Protein AF-A0AAU8HUU7-F1 (afdb_monomer_lite)

Radius of gyration: 19.66 Å; chains: 1; bounding box: 44×53×59 Å

Organism: NCBI:txid1826727

pLDDT: mean 78.9, std 14.47, range [27.27, 97.12]

Structure (mmCIF, N/CA/C/O backbone):
data_AF-A0AAU8HUU7-F1
#
_entry.id   AF-A0AAU8HUU7-F1
#
loop_
_atom_site.group_PDB
_atom_site.id
_atom_site.type_symbol
_atom_site.label_atom_id
_atom_site.label_alt_id
_atom_site.label_comp_id
_atom_site.label_asym_id
_atom_site.label_entity_id
_atom_site.label_seq_id
_atom_site.pdbx_PDB_ins_code
_atom_site.Cartn_x
_atom_site.Cartn_y
_atom_site.Cartn_z
_atom_site.occupancy
_atom_site.B_iso_or_equiv
_atom_site.auth_seq_id
_atom_site.auth_comp_id
_atom_site.auth_asym_id
_atom_site.auth_atom_id
_atom_site.pdbx_PDB_model_num
ATOM 1 N N . MET A 1 1 ? 16.979 4.242 10.531 1.00 45.81 1 MET A N 1
ATOM 2 C CA . MET A 1 1 ? 16.003 5.169 11.152 1.00 45.81 1 MET A CA 1
ATOM 3 C C . MET A 1 1 ? 14.599 4.671 10.854 1.00 45.81 1 MET A C 1
ATOM 5 O O . MET A 1 1 ? 14.380 4.162 9.765 1.00 45.81 1 MET A O 1
ATOM 9 N N . GLN A 1 2 ? 13.683 4.757 11.816 1.00 53.84 2 GLN A N 1
ATOM 10 C CA . GLN A 1 2 ? 12.305 4.291 11.673 1.00 53.84 2 GLN A CA 1
ATOM 11 C C . GLN A 1 2 ? 11.421 5.473 11.275 1.00 53.84 2 GLN A C 1
ATOM 13 O O . GLN A 1 2 ? 11.302 6.406 12.065 1.00 53.84 2 GLN A O 1
ATOM 18 N N . GLN A 1 3 ? 10.816 5.419 10.090 1.00 72.50 3 GLN A N 1
ATOM 19 C CA . GLN A 1 3 ? 9.829 6.402 9.646 1.00 72.50 3 GLN A CA 1
ATOM 20 C C . GLN A 1 3 ? 8.484 5.708 9.426 1.00 72.50 3 GLN A C 1
ATOM 22 O O . GLN A 1 3 ? 8.428 4.520 9.093 1.00 72.50 3 GLN A O 1
ATOM 27 N N . LYS A 1 4 ? 7.403 6.435 9.695 1.00 86.69 4 LYS A N 1
ATOM 28 C CA . LYS A 1 4 ? 6.029 5.971 9.500 1.00 86.69 4 LYS A CA 1
ATOM 29 C C . LYS A 1 4 ? 5.226 7.024 8.758 1.00 86.69 4 LYS A C 1
ATOM 31 O O . LYS A 1 4 ? 5.461 8.220 8.932 1.00 86.69 4 LYS A O 1
ATOM 36 N N . VAL A 1 5 ? 4.261 6.545 7.989 1.00 90.56 5 VAL A N 1
ATOM 37 C CA . VAL A 1 5 ? 3.239 7.360 7.342 1.00 90.56 5 VAL A CA 1
ATOM 38 C C . VAL A 1 5 ? 1.981 7.274 8.186 1.00 90.56 5 VAL A C 1
ATOM 40 O O . VAL A 1 5 ? 1.603 6.183 8.618 1.00 90.56 5 VAL A O 1
ATOM 43 N N . VAL A 1 6 ? 1.367 8.414 8.474 1.00 93.00 6 VAL A N 1
ATOM 44 C CA . VAL A 1 6 ? 0.211 8.524 9.363 1.00 93.00 6 VAL A CA 1
ATOM 45 C C . VAL A 1 6 ? -0.883 9.296 8.637 1.00 93.00 6 VAL A C 1
ATOM 47 O O . VAL A 1 6 ? -0.644 10.433 8.240 1.00 93.00 6 VAL A O 1
ATOM 50 N N . LEU A 1 7 ? -2.069 8.702 8.488 1.00 93.88 7 LEU A N 1
ATOM 51 C CA . LEU A 1 7 ? -3.246 9.428 8.002 1.00 93.88 7 LEU A CA 1
ATOM 52 C C . LEU A 1 7 ? -4.014 10.006 9.190 1.00 93.88 7 LEU A C 1
ATOM 54 O O . LEU A 1 7 ? -4.299 9.290 10.161 1.00 93.88 7 LEU A O 1
ATOM 58 N N . LEU A 1 8 ? -4.349 11.289 9.097 1.00 93.44 8 LEU A N 1
ATOM 59 C CA . LEU A 1 8 ? -5.101 12.030 10.101 1.00 93.44 8 LEU A CA 1
ATOM 60 C C . LEU A 1 8 ? -6.432 12.502 9.516 1.00 93.44 8 LEU A C 1
ATOM 62 O O . LEU A 1 8 ? -6.431 13.204 8.513 1.00 93.44 8 LEU A O 1
ATOM 66 N N . LYS A 1 9 ? -7.552 12.183 10.166 1.00 91.69 9 LYS A N 1
ATOM 67 C CA . LYS A 1 9 ? -8.844 12.845 9.927 1.00 91.69 9 LYS A CA 1
ATOM 68 C C . LYS A 1 9 ? -9.164 13.672 11.164 1.00 91.69 9 LYS A C 1
ATOM 70 O O . LYS A 1 9 ? -9.082 13.131 12.264 1.00 91.69 9 LYS A O 1
ATOM 75 N N . GLU A 1 10 ? -9.450 14.964 11.000 1.00 90.69 10 GLU A N 1
ATOM 76 C CA . GLU A 1 10 ? -9.724 15.882 12.124 1.00 90.69 10 GLU A CA 1
ATOM 77 C C . GLU A 1 10 ? -8.616 15.837 13.201 1.00 90.69 10 GLU A C 1
ATOM 79 O O . GLU A 1 10 ? -8.878 15.683 14.393 1.00 90.69 10 GLU A O 1
ATOM 84 N N . GLU A 1 11 ? -7.347 15.864 12.772 1.00 91.44 11 GLU A N 1
ATOM 85 C CA . GLU A 1 11 ? -6.152 15.738 13.632 1.00 91.44 11 GLU A CA 1
ATOM 86 C C . GLU A 1 11 ? -6.024 14.411 14.414 1.00 91.44 11 GLU A C 1
ATOM 88 O O . GLU A 1 11 ? -5.108 14.227 15.229 1.00 91.44 11 GLU A O 1
ATOM 93 N N . LYS A 1 12 ? -6.909 13.442 14.171 1.00 93.62 12 LYS A N 1
ATOM 94 C CA . LYS A 1 12 ? -6.920 12.136 14.831 1.00 93.62 12 LYS A CA 1
ATOM 95 C C . LYS A 1 12 ? -6.371 11.071 13.895 1.00 93.62 12 LYS A C 1
ATOM 97 O O . LYS A 1 12 ? -6.756 10.962 12.733 1.00 93.62 12 LYS A O 1
ATOM 102 N N . LYS A 1 13 ? -5.460 10.246 14.412 1.00 95.00 13 LYS A N 1
ATOM 103 C CA . LYS A 1 13 ? -4.865 9.142 13.662 1.00 95.00 13 LYS A CA 1
ATOM 104 C C . LYS A 1 13 ? -5.906 8.073 13.385 1.00 95.00 13 LYS A C 1
ATOM 106 O O . LYS A 1 13 ? -6.318 7.383 14.315 1.00 95.00 13 LYS A O 1
ATOM 111 N N . ILE A 1 14 ? -6.210 7.872 12.108 1.00 96.00 14 ILE A N 1
ATOM 112 C CA . ILE A 1 14 ? -7.072 6.780 11.647 1.00 96.00 14 ILE A CA 1
ATOM 113 C C . ILE A 1 14 ? -6.272 5.607 11.077 1.00 96.00 14 ILE A C 1
ATOM 115 O O . ILE A 1 14 ? -6.754 4.479 11.068 1.00 96.00 14 ILE A O 1
ATOM 119 N N . PHE A 1 15 ? -5.032 5.851 10.649 1.00 96.19 15 PHE A N 1
ATOM 120 C CA . PHE A 1 15 ? -4.164 4.837 10.062 1.00 96.19 15 PHE A CA 1
ATOM 121 C C . PHE A 1 15 ? -2.691 5.169 10.287 1.00 96.19 15 PHE A C 1
ATOM 123 O O . PHE A 1 15 ? -2.283 6.332 10.262 1.00 96.19 15 PHE A O 1
ATOM 130 N N . GLU A 1 16 ? -1.875 4.135 10.461 1.00 94.50 16 GLU A N 1
ATOM 131 C CA . GLU A 1 16 ? -0.428 4.232 10.334 1.00 94.50 16 GLU A CA 1
ATOM 132 C C . GLU A 1 16 ? 0.158 3.040 9.582 1.00 94.50 16 GLU A C 1
ATOM 134 O O . GLU A 1 16 ? -0.205 1.889 9.818 1.00 94.50 16 GLU A O 1
ATOM 139 N N . MET A 1 17 ? 1.148 3.331 8.741 1.00 93.62 17 MET A N 1
ATOM 140 C CA . MET A 1 17 ? 2.009 2.339 8.118 1.00 93.62 17 MET A CA 1
ATOM 141 C C . MET A 1 17 ? 3.458 2.606 8.505 1.00 93.62 17 MET A C 1
ATOM 143 O O . MET A 1 17 ? 3.964 3.725 8.406 1.00 93.62 17 MET A O 1
ATOM 147 N N . LYS A 1 18 ? 4.152 1.558 8.930 1.00 91.19 18 LYS A N 1
ATOM 148 C CA . LYS A 1 18 ? 5.570 1.581 9.270 1.00 91.19 18 LYS A CA 1
ATOM 149 C C . LYS A 1 18 ? 6.313 0.570 8.413 1.00 91.19 18 LYS A C 1
ATOM 151 O O . LYS A 1 18 ? 5.970 -0.608 8.421 1.00 91.19 18 LYS A O 1
ATOM 156 N N . VAL A 1 19 ? 7.390 1.028 7.784 1.00 87.88 19 VAL A N 1
ATOM 157 C CA . VAL A 1 19 ? 8.300 0.210 6.976 1.00 87.88 19 VAL A CA 1
ATOM 158 C C . VAL A 1 19 ? 9.642 0.118 7.694 1.00 87.88 19 VAL A C 1
ATOM 160 O O . VAL A 1 19 ? 10.143 1.108 8.238 1.00 87.88 19 VAL A O 1
ATOM 163 N N . LYS A 1 20 ? 10.220 -1.080 7.766 1.00 86.31 20 LYS A N 1
ATOM 164 C CA . LYS A 1 20 ? 11.547 -1.296 8.354 1.00 86.31 20 LYS A CA 1
ATOM 165 C C . LYS A 1 20 ? 12.267 -2.452 7.646 1.00 86.31 20 LYS A C 1
ATOM 167 O O . LYS A 1 20 ? 11.596 -3.342 7.130 1.00 86.31 20 LYS A O 1
ATOM 172 N N . PRO A 1 21 ? 13.606 -2.502 7.688 1.00 84.56 21 PRO A N 1
ATOM 173 C CA . PRO A 1 21 ? 14.345 -3.685 7.255 1.00 84.56 21 PRO A CA 1
ATOM 174 C C . PRO A 1 21 ? 13.930 -4.929 8.052 1.00 84.56 21 PRO A C 1
ATOM 176 O O . PRO A 1 21 ? 13.742 -4.849 9.275 1.00 84.56 21 PRO A O 1
ATOM 179 N N . ALA A 1 22 ? 13.806 -6.073 7.382 1.00 83.81 22 ALA A N 1
ATOM 180 C CA . ALA A 1 22 ? 13.583 -7.350 8.049 1.00 83.81 22 ALA A CA 1
ATOM 181 C C . ALA A 1 22 ? 14.869 -7.831 8.747 1.00 83.81 22 ALA A C 1
ATOM 183 O O . ALA A 1 22 ? 15.967 -7.744 8.202 1.00 83.81 22 ALA A O 1
ATOM 184 N N . LYS A 1 23 ? 14.744 -8.347 9.979 1.00 78.94 23 LYS A N 1
ATOM 185 C CA . LYS A 1 23 ? 15.901 -8.688 10.838 1.00 78.94 23 LYS A CA 1
ATOM 186 C C . LYS A 1 23 ? 16.840 -9.743 10.240 1.00 78.94 23 LYS A C 1
ATOM 188 O O . LYS A 1 23 ? 18.035 -9.689 10.503 1.00 78.94 23 LYS A O 1
ATOM 193 N N . HIS A 1 24 ? 16.302 -10.687 9.472 1.00 72.75 24 HIS A N 1
ATOM 194 C CA . HIS A 1 24 ? 17.048 -11.795 8.855 1.00 72.75 24 HIS A CA 1
ATOM 195 C C . HIS A 1 24 ? 17.091 -11.686 7.331 1.00 72.75 24 HIS A C 1
ATOM 197 O O . HIS A 1 24 ? 17.267 -12.675 6.625 1.00 72.75 24 HIS A O 1
ATOM 203 N N . SER A 1 25 ? 16.906 -10.467 6.836 1.00 73.44 25 SER A N 1
ATOM 204 C CA . SER A 1 25 ? 16.965 -10.165 5.422 1.00 73.44 25 SER A CA 1
ATOM 205 C C . SER A 1 25 ? 18.339 -10.498 4.829 1.00 73.44 25 SER A C 1
ATOM 207 O O . SER A 1 25 ? 19.369 -10.130 5.396 1.00 73.44 25 SER A O 1
ATOM 209 N N . LYS A 1 26 ? 18.342 -11.145 3.659 1.00 70.44 26 LYS A N 1
ATOM 210 C CA . LYS A 1 26 ? 19.549 -11.370 2.846 1.00 70.44 26 LYS A CA 1
ATOM 211 C C . LYS A 1 26 ? 19.597 -10.466 1.615 1.00 70.44 26 LYS A C 1
ATOM 213 O O . LYS A 1 26 ? 20.683 -10.111 1.170 1.00 70.44 26 LYS A O 1
ATOM 218 N N . LEU A 1 27 ? 18.436 -10.078 1.087 1.00 69.50 27 LEU A N 1
ATOM 219 C CA . LEU A 1 27 ? 18.272 -9.284 -0.137 1.00 69.50 27 LEU A CA 1
ATOM 220 C C . LEU A 1 27 ? 17.680 -7.891 0.141 1.00 69.50 27 LEU A C 1
ATOM 222 O O . LEU A 1 27 ? 17.176 -7.211 -0.754 1.00 69.50 27 LEU A O 1
ATOM 226 N N . GLY A 1 28 ? 17.750 -7.457 1.400 1.00 71.62 28 GLY A N 1
ATOM 227 C CA . GLY A 1 28 ? 17.174 -6.208 1.893 1.00 71.62 28 GLY A CA 1
ATOM 228 C C . GLY A 1 28 ? 15.653 -6.171 1.919 1.00 71.62 28 GLY A C 1
ATOM 229 O O . GLY A 1 28 ? 15.054 -5.113 1.745 1.00 71.62 28 GLY A O 1
ATOM 230 N N . GLU A 1 29 ? 15.044 -7.331 2.129 1.00 82.56 29 GLU A N 1
ATOM 231 C CA . GLU A 1 29 ? 13.628 -7.495 2.366 1.00 82.56 29 GLU A CA 1
ATOM 232 C C . GLU A 1 29 ? 13.074 -6.595 3.481 1.00 82.56 29 GLU A C 1
ATOM 234 O O . GLU A 1 29 ? 13.740 -6.305 4.486 1.00 82.56 29 GLU A O 1
ATOM 239 N N . LEU A 1 30 ? 11.816 -6.183 3.318 1.00 84.19 30 LEU A N 1
ATOM 240 C CA . LEU A 1 30 ? 11.133 -5.270 4.233 1.00 84.19 30 LEU A CA 1
ATOM 241 C C . LEU A 1 30 ? 10.073 -5.975 5.091 1.00 84.19 30 LEU A C 1
ATOM 243 O O . LEU A 1 30 ? 9.327 -6.841 4.640 1.00 84.19 30 LEU A O 1
ATOM 247 N N . ASP A 1 31 ? 9.984 -5.544 6.346 1.00 88.62 31 ASP A N 1
ATOM 248 C CA . ASP A 1 31 ? 8.844 -5.779 7.228 1.00 88.62 31 ASP A CA 1
ATOM 249 C C . ASP A 1 31 ? 7.930 -4.546 7.182 1.00 88.62 31 ASP A C 1
ATOM 251 O O . ASP A 1 31 ? 8.399 -3.405 7.306 1.00 88.62 31 ASP A O 1
ATOM 255 N N . ILE A 1 32 ? 6.619 -4.773 7.125 1.00 90.06 32 ILE A N 1
ATOM 256 C CA . ILE A 1 32 ? 5.618 -3.703 7.125 1.00 90.06 32 ILE A CA 1
ATOM 257 C C . ILE A 1 32 ? 4.624 -3.941 8.251 1.00 90.06 32 ILE A C 1
ATOM 259 O O . ILE A 1 32 ? 4.151 -5.053 8.472 1.00 90.06 32 ILE A O 1
ATOM 263 N N . ILE A 1 33 ? 4.326 -2.889 9.004 1.00 93.56 33 ILE A N 1
ATOM 264 C CA . ILE A 1 33 ? 3.323 -2.905 10.066 1.00 93.56 33 ILE A CA 1
ATOM 265 C C . ILE A 1 33 ? 2.264 -1.876 9.705 1.00 93.56 33 ILE A C 1
ATOM 267 O O . ILE A 1 33 ? 2.600 -0.716 9.474 1.00 93.56 33 ILE A O 1
ATOM 271 N N . ILE A 1 34 ? 1.010 -2.310 9.683 1.00 95.62 34 ILE A N 1
ATOM 272 C CA . ILE A 1 34 ? -0.153 -1.479 9.389 1.00 95.62 34 ILE A CA 1
ATOM 273 C C . ILE A 1 34 ? -1.069 -1.526 10.604 1.00 95.62 34 ILE A C 1
ATOM 275 O O . ILE A 1 34 ? -1.389 -2.612 11.081 1.00 95.62 34 ILE A O 1
ATOM 279 N N . ASN A 1 35 ? -1.492 -0.370 11.104 1.00 96.06 35 ASN A N 1
ATOM 280 C CA . ASN A 1 35 ? -2.452 -0.282 12.199 1.00 96.06 35 ASN A CA 1
ATOM 281 C C . ASN A 1 35 ? -3.544 0.732 11.861 1.00 96.06 35 ASN A C 1
ATOM 283 O O . ASN A 1 35 ? -3.266 1.778 11.271 1.00 96.06 35 ASN A O 1
ATOM 287 N N . SER A 1 36 ? -4.764 0.454 12.304 1.00 95.94 36 SER A N 1
ATOM 288 C CA . SER A 1 36 ? -5.812 1.461 12.407 1.00 95.94 36 SER A CA 1
ATOM 289 C C . SER A 1 36 ? -5.530 2.431 13.567 1.00 95.94 36 SER A C 1
ATOM 291 O O . SER A 1 36 ? -4.616 2.258 14.390 1.00 95.94 36 SER A O 1
ATOM 293 N N . GLY A 1 37 ? -6.326 3.495 13.631 1.00 92.06 37 GLY A N 1
ATOM 294 C CA . GLY A 1 37 ? -6.411 4.381 14.782 1.00 92.06 37 GLY A CA 1
ATOM 295 C C . GLY A 1 37 ? -6.784 3.632 16.059 1.00 92.06 37 GLY A C 1
ATOM 296 O O . GLY A 1 37 ? -7.400 2.568 16.035 1.00 92.06 37 GLY A O 1
ATOM 297 N N . LYS A 1 38 ? -6.414 4.188 17.217 1.00 89.75 38 LYS A N 1
ATOM 298 C CA . LYS A 1 38 ? -6.803 3.591 18.500 1.00 89.75 38 LYS A CA 1
ATOM 299 C C . LYS A 1 38 ? -8.332 3.597 18.602 1.00 89.75 38 LYS A C 1
ATOM 301 O O . LYS A 1 38 ? -8.921 4.665 18.512 1.00 89.75 38 LYS A O 1
ATOM 306 N N . GLY A 1 39 ? -8.929 2.431 18.843 1.00 87.44 39 GLY A N 1
ATOM 307 C CA . GLY A 1 39 ? -10.386 2.280 18.930 1.00 87.44 39 GLY A CA 1
ATOM 308 C C . GLY A 1 39 ? -11.088 2.118 17.579 1.00 87.44 39 GLY A C 1
ATOM 309 O O . GLY A 1 39 ? -12.307 2.031 17.565 1.00 87.44 39 GLY A O 1
ATOM 310 N N . LEU A 1 40 ? -10.344 2.049 16.468 1.00 94.06 40 LEU A N 1
ATOM 311 C CA . LEU A 1 40 ? -10.894 1.781 15.141 1.00 94.06 40 LEU A CA 1
ATOM 312 C C . LEU A 1 40 ? -10.603 0.352 14.686 1.00 94.06 40 LEU A C 1
ATOM 314 O O . LEU A 1 40 ? -9.515 -0.180 14.929 1.00 94.06 40 LEU A O 1
ATOM 318 N N . TYR A 1 41 ? -11.538 -0.207 13.929 1.00 95.38 41 TYR A N 1
ATOM 319 C CA . TYR A 1 41 ? -11.389 -1.450 13.177 1.00 95.38 41 TYR A CA 1
ATOM 320 C C . TYR A 1 41 ? -11.631 -1.161 11.711 1.00 95.38 41 TYR A C 1
ATOM 322 O O . TYR A 1 41 ? -12.386 -0.251 11.383 1.00 95.38 41 TYR A O 1
ATOM 330 N N . PHE A 1 42 ? -10.985 -1.927 10.842 1.00 96.88 42 PHE A N 1
ATOM 331 C CA . PHE A 1 42 ? -11.347 -1.918 9.435 1.00 96.88 42 PHE A CA 1
ATOM 332 C C . PHE A 1 42 ? -12.688 -2.638 9.270 1.00 96.88 42 PHE A C 1
ATOM 334 O O . PHE A 1 42 ? -12.860 -3.735 9.802 1.00 96.88 42 PHE A O 1
ATOM 341 N N . ASP A 1 43 ? -13.610 -2.042 8.517 1.00 96.19 43 ASP A N 1
ATOM 342 C CA . ASP A 1 43 ? -14.876 -2.682 8.150 1.00 96.19 43 ASP A CA 1
ATOM 343 C C . ASP A 1 43 ? -14.612 -3.922 7.290 1.00 96.19 43 ASP A C 1
ATOM 345 O O . ASP A 1 43 ? -15.257 -4.958 7.448 1.00 96.19 43 ASP A O 1
ATOM 349 N N . HIS A 1 44 ? -13.639 -3.801 6.380 1.00 95.19 44 HIS A N 1
ATOM 350 C CA . HIS A 1 44 ? -13.146 -4.878 5.533 1.00 95.19 44 HIS A CA 1
ATOM 351 C C . HIS A 1 44 ? -11.619 -4.884 5.514 1.00 95.19 44 HIS A C 1
ATOM 353 O O . HIS A 1 44 ? -10.977 -3.849 5.328 1.00 95.19 44 HIS A O 1
ATOM 359 N N . VAL A 1 45 ? -11.032 -6.072 5.623 1.00 94.94 45 VAL A N 1
ATOM 360 C CA . VAL A 1 45 ? -9.634 -6.318 5.263 1.00 94.94 45 VAL A CA 1
ATOM 361 C C . VAL A 1 45 ? -9.611 -7.356 4.161 1.00 94.94 45 VAL A C 1
ATOM 363 O O . VAL A 1 45 ? -10.019 -8.493 4.376 1.00 94.94 45 VAL A O 1
ATOM 366 N N . ILE A 1 46 ? -9.126 -6.966 2.989 1.00 91.44 46 ILE A N 1
ATOM 367 C CA . ILE A 1 46 ? -9.033 -7.828 1.814 1.00 91.44 46 ILE A CA 1
ATOM 368 C C . ILE A 1 46 ? -7.565 -8.032 1.481 1.00 91.44 46 ILE A C 1
ATOM 370 O O . ILE A 1 46 ? -6.768 -7.094 1.492 1.00 91.44 46 ILE A O 1
ATOM 374 N N . LEU A 1 47 ? -7.202 -9.271 1.182 1.00 87.56 47 LEU A N 1
ATOM 375 C CA . LEU A 1 47 ? -5.890 -9.610 0.660 1.00 87.56 47 LEU A CA 1
ATOM 376 C C . LEU A 1 47 ? -6.038 -9.979 -0.827 1.00 87.56 47 LEU A C 1
ATOM 378 O O . LEU A 1 47 ? -6.863 -10.829 -1.170 1.00 87.56 47 LEU A O 1
ATOM 382 N N . GLY A 1 48 ? -5.241 -9.345 -1.694 1.00 76.00 48 GLY A N 1
ATOM 383 C CA . GLY A 1 48 ? -5.210 -9.577 -3.144 1.00 76.00 48 GLY A CA 1
ATOM 384 C C . GLY A 1 48 ? -6.561 -9.378 -3.849 1.00 76.00 48 GLY A C 1
ATOM 385 O O . GLY A 1 48 ? -7.358 -8.524 -3.464 1.00 76.00 48 GLY A O 1
ATOM 386 N N . ASP A 1 49 ? -6.837 -10.193 -4.876 1.00 69.44 49 ASP A N 1
ATOM 387 C CA . ASP A 1 49 ? -8.141 -10.285 -5.568 1.00 69.44 49 ASP A CA 1
ATOM 388 C C . ASP A 1 49 ? -9.146 -11.128 -4.752 1.00 69.44 49 ASP A C 1
ATOM 390 O O . ASP A 1 49 ? -9.583 -12.191 -5.187 1.00 69.44 49 ASP A O 1
ATOM 394 N N . TYR A 1 50 ? -9.453 -10.702 -3.519 1.00 70.12 50 TYR A N 1
ATOM 395 C CA . TYR A 1 50 ? -10.396 -11.383 -2.611 1.00 70.12 50 TYR A CA 1
ATOM 396 C C . TYR A 1 50 ? -10.038 -12.835 -2.271 1.00 70.12 50 TYR A C 1
ATOM 398 O O . TYR A 1 50 ? -10.900 -13.621 -1.877 1.00 70.12 50 TYR A O 1
ATOM 406 N N . PHE A 1 51 ? -8.760 -13.211 -2.346 1.00 77.38 51 PHE A N 1
ATOM 407 C CA . PHE A 1 51 ? -8.369 -14.568 -1.958 1.00 77.38 51 PHE A CA 1
ATOM 408 C C . PHE A 1 51 ? -8.617 -14.811 -0.458 1.00 77.38 51 PHE A C 1
ATOM 410 O O . PHE A 1 51 ? -8.809 -15.950 -0.027 1.00 77.38 51 PHE A O 1
ATOM 417 N N . ARG A 1 52 ? -8.603 -13.738 0.347 1.00 87.75 52 ARG A N 1
ATOM 418 C CA . ARG A 1 52 ? -9.009 -13.762 1.751 1.00 87.75 52 ARG A CA 1
ATOM 419 C C . ARG A 1 52 ? -9.623 -12.439 2.166 1.00 87.75 52 ARG A C 1
ATOM 421 O O . ARG A 1 52 ? -9.110 -11.378 1.817 1.00 87.75 52 ARG A O 1
ATOM 428 N N . GLU A 1 53 ? -10.682 -12.524 2.956 1.00 92.06 53 GLU A N 1
ATOM 429 C CA . GLU A 1 53 ? -11.435 -11.368 3.420 1.00 92.06 53 GLU A CA 1
ATOM 430 C C . GLU A 1 53 ? -11.814 -11.528 4.895 1.00 92.06 53 GLU A C 1
ATOM 432 O O . GLU A 1 53 ? -12.171 -12.621 5.331 1.00 92.06 53 GLU A O 1
ATOM 437 N N . TYR A 1 54 ? -11.737 -10.426 5.640 1.00 94.06 54 TYR A N 1
ATOM 438 C CA . TYR A 1 54 ? -12.185 -10.307 7.026 1.00 94.06 54 TYR A CA 1
ATOM 439 C C . TYR A 1 54 ? -13.185 -9.155 7.089 1.00 94.06 54 TYR A C 1
ATOM 441 O O . TYR A 1 54 ? -12.872 -8.059 6.615 1.00 94.06 54 TYR A O 1
ATOM 449 N N . LYS A 1 55 ? -14.374 -9.402 7.647 1.00 94.38 55 LYS A N 1
ATOM 450 C CA . LYS A 1 55 ? -15.471 -8.426 7.721 1.00 94.38 55 LYS A CA 1
ATOM 451 C C . LYS A 1 55 ? -15.873 -8.170 9.161 1.00 94.38 55 LYS A C 1
ATOM 453 O O . LYS A 1 55 ? -16.054 -9.112 9.927 1.00 94.38 55 LYS A O 1
ATOM 458 N N . LEU A 1 56 ? -16.093 -6.908 9.499 1.00 91.62 56 LEU A N 1
ATOM 459 C CA . LEU A 1 56 ? -16.799 -6.521 10.716 1.00 91.62 56 LEU A CA 1
ATOM 460 C C . LEU A 1 56 ? -18.318 -6.754 10.519 1.00 91.62 56 LEU A C 1
ATOM 462 O O . LEU A 1 56 ? -18.820 -6.475 9.427 1.00 91.62 56 LEU A O 1
ATOM 466 N N . PRO A 1 57 ? -19.081 -7.241 11.521 1.00 91.31 57 PRO A N 1
ATOM 467 C CA . PRO A 1 57 ? -18.702 -7.504 12.915 1.00 91.31 57 PRO A CA 1
ATOM 468 C C . PRO A 1 57 ? -18.087 -8.885 13.177 1.00 91.31 57 PRO A C 1
ATOM 470 O O . PRO A 1 57 ? -17.610 -9.123 14.282 1.00 91.31 57 PRO A O 1
ATOM 473 N N . ASP A 1 58 ? -18.083 -9.783 12.193 1.00 92.94 58 ASP A N 1
ATOM 474 C CA . ASP A 1 58 ? -17.698 -11.186 12.393 1.00 92.94 58 ASP A CA 1
ATOM 475 C C . ASP A 1 58 ? -16.233 -11.340 12.825 1.00 92.94 58 ASP A C 1
ATOM 477 O O . ASP A 1 58 ? -15.882 -12.230 13.604 1.00 92.94 58 ASP A O 1
ATOM 481 N N . GLN A 1 59 ? -15.361 -10.472 12.310 1.00 92.94 59 GLN A N 1
ATOM 482 C CA . GLN A 1 59 ? -13.930 -10.479 12.572 1.00 92.94 59 GLN A CA 1
ATOM 483 C C . GLN A 1 59 ? -13.396 -9.059 12.733 1.00 92.94 59 GLN A C 1
ATOM 485 O O . GLN A 1 59 ? -13.198 -8.316 11.773 1.00 92.94 59 GLN A O 1
ATOM 490 N N . GLU A 1 60 ? -13.083 -8.703 13.972 1.00 95.44 60 GLU A N 1
ATOM 491 C CA . GLU A 1 60 ? -12.427 -7.441 14.290 1.00 95.44 60 GLU A CA 1
ATOM 492 C C . GLU A 1 60 ? -10.956 -7.472 13.864 1.00 95.44 60 GLU A C 1
ATOM 494 O O . GLU A 1 60 ? -10.152 -8.215 14.430 1.00 95.44 60 GLU A O 1
ATOM 499 N N . VAL A 1 61 ? -10.569 -6.625 12.910 1.00 97.12 61 VAL A N 1
ATOM 500 C CA . VAL A 1 61 ? -9.166 -6.450 12.513 1.00 97.12 61 VAL A CA 1
ATOM 501 C C . VAL A 1 61 ? -8.762 -4.994 12.679 1.00 97.12 61 VAL A C 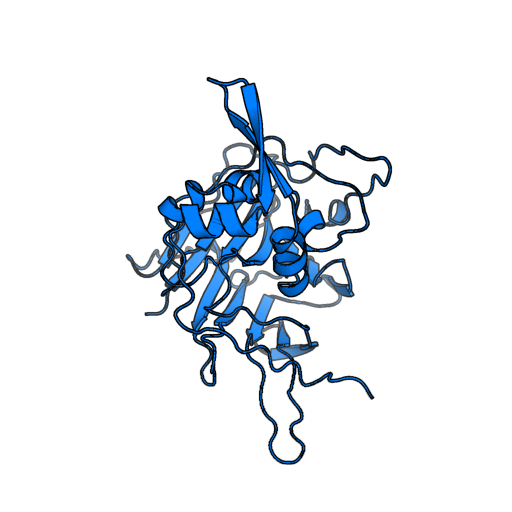1
ATOM 503 O O . VAL A 1 61 ? -9.375 -4.091 12.117 1.00 97.12 61 VAL A O 1
ATOM 506 N N . ASN A 1 62 ? -7.697 -4.762 13.444 1.00 96.19 62 ASN A N 1
ATOM 507 C CA . ASN A 1 62 ? -7.162 -3.420 13.692 1.00 96.19 62 ASN A CA 1
ATOM 508 C C . ASN A 1 62 ? -5.673 -3.295 13.346 1.00 96.19 62 ASN A C 1
ATOM 510 O O . ASN A 1 62 ? -5.108 -2.203 13.367 1.00 96.19 62 ASN A O 1
ATOM 514 N N . SER A 1 63 ? -4.996 -4.411 13.070 1.00 96.88 63 SER A N 1
ATOM 515 C CA . SER A 1 63 ? -3.580 -4.379 12.725 1.00 96.88 63 SER A CA 1
ATOM 516 C C . SER A 1 63 ? -3.148 -5.566 11.883 1.00 96.88 63 SER A C 1
ATOM 518 O O . SER A 1 63 ? -3.686 -6.669 11.974 1.00 96.88 63 SER A O 1
ATOM 520 N N . LEU A 1 64 ? -2.142 -5.326 11.052 1.00 95.75 64 LEU A N 1
ATOM 521 C CA . LEU A 1 64 ? -1.497 -6.324 10.223 1.00 95.75 64 LEU A CA 1
ATOM 522 C C . LEU A 1 64 ? 0.019 -6.187 10.353 1.00 95.75 64 LEU A C 1
ATOM 524 O O . LEU A 1 64 ? 0.563 -5.101 10.573 1.00 95.75 64 LEU A O 1
ATOM 528 N N . SER A 1 65 ? 0.729 -7.301 10.210 1.00 93.12 65 SER A N 1
ATOM 529 C CA . SER A 1 65 ? 2.170 -7.252 9.966 1.00 93.12 65 SER A CA 1
ATOM 530 C C . SER A 1 65 ? 2.563 -8.186 8.845 1.00 93.12 65 SER A C 1
ATOM 532 O O . SER A 1 65 ? 2.343 -9.390 8.941 1.00 93.12 65 SER A O 1
ATOM 534 N N . TRP A 1 66 ? 3.192 -7.614 7.836 1.00 90.12 66 TRP A N 1
ATOM 535 C CA . TRP A 1 66 ? 3.827 -8.305 6.736 1.00 90.12 66 TRP A CA 1
ATOM 536 C C . TRP A 1 66 ? 5.291 -8.565 7.095 1.00 90.12 66 TRP A C 1
ATOM 538 O O . TRP A 1 66 ? 6.028 -7.637 7.440 1.00 90.12 66 TRP A O 1
ATOM 548 N N . HIS A 1 67 ? 5.714 -9.819 6.964 1.00 88.38 67 HIS A N 1
ATOM 549 C CA . HIS A 1 67 ? 7.104 -10.252 7.069 1.00 88.38 67 HIS A CA 1
ATOM 550 C C . HIS A 1 67 ? 7.622 -10.681 5.700 1.00 88.38 67 HIS A C 1
ATOM 552 O O . HIS A 1 67 ? 7.329 -11.781 5.242 1.00 88.38 67 HIS A O 1
ATOM 558 N N . GLY A 1 68 ? 8.341 -9.778 5.031 1.00 77.25 68 GLY A N 1
ATOM 559 C CA . GLY A 1 68 ? 8.595 -9.849 3.593 1.00 77.25 68 GLY A CA 1
ATOM 560 C C . GLY A 1 68 ? 9.834 -10.629 3.192 1.00 77.25 68 GLY A C 1
ATOM 561 O O . GLY A 1 68 ? 10.319 -10.409 2.092 1.00 77.25 68 GLY A O 1
ATOM 562 N N . TYR A 1 69 ? 10.368 -11.483 4.065 1.00 76.50 69 TYR A N 1
ATOM 563 C CA . TYR A 1 69 ? 11.574 -12.270 3.814 1.00 76.50 69 TYR A CA 1
ATOM 564 C C . TYR A 1 69 ? 11.267 -13.763 3.845 1.00 76.50 69 TYR A C 1
ATOM 566 O O . TYR A 1 69 ? 10.357 -14.208 4.544 1.00 76.50 69 TYR A O 1
ATOM 574 N N . TYR A 1 70 ? 12.066 -14.532 3.111 1.00 76.12 70 TYR A N 1
ATOM 575 C CA . TYR A 1 70 ? 12.013 -15.986 3.160 1.00 76.12 70 TYR A CA 1
ATOM 576 C C . TYR A 1 70 ? 12.827 -16.504 4.348 1.00 76.12 70 TYR A C 1
ATOM 578 O O . TYR A 1 70 ? 14.006 -16.175 4.498 1.00 76.12 70 TYR A O 1
ATOM 586 N N . GLU A 1 71 ? 12.213 -17.330 5.192 1.00 72.94 71 GLU A N 1
ATOM 587 C CA . GLU A 1 71 ? 12.892 -17.966 6.326 1.00 72.94 71 GLU A CA 1
ATOM 588 C C . GLU A 1 71 ? 13.404 -19.354 5.912 1.00 72.94 71 GLU A C 1
ATOM 590 O O . GLU A 1 71 ? 12.625 -20.221 5.512 1.00 72.94 71 GLU A O 1
ATOM 595 N N . ASN A 1 72 ? 14.717 -19.585 6.021 1.00 71.31 72 ASN A N 1
ATOM 596 C CA . ASN A 1 72 ? 15.298 -20.917 5.846 1.00 71.31 72 ASN A CA 1
ATOM 597 C C . ASN A 1 72 ? 15.100 -21.724 7.137 1.00 71.31 72 ASN A C 1
ATOM 599 O O . ASN A 1 72 ? 15.558 -21.304 8.198 1.00 71.31 72 ASN A O 1
ATOM 603 N N . CYS A 1 73 ? 14.430 -22.874 7.038 1.00 68.31 73 CYS A N 1
ATOM 604 C CA . CYS A 1 73 ? 14.076 -23.696 8.197 1.00 68.31 73 CYS A CA 1
ATOM 605 C C . CYS A 1 73 ? 15.054 -24.837 8.513 1.00 68.31 73 CYS A C 1
ATOM 607 O O . CYS A 1 73 ? 14.730 -25.657 9.360 1.00 68.31 73 CYS A O 1
ATOM 609 N N . GLY A 1 74 ? 16.234 -24.872 7.883 1.00 61.81 74 GLY A N 1
ATOM 610 C CA . GLY A 1 74 ? 17.376 -25.684 8.313 1.00 61.81 74 GLY A CA 1
ATOM 611 C C . GLY A 1 74 ? 17.104 -27.185 8.465 1.00 61.81 74 GLY A C 1
ATOM 612 O O . GLY A 1 74 ? 16.817 -27.656 9.556 1.00 61.81 74 GLY A O 1
ATOM 613 N N . SER A 1 75 ? 17.232 -27.933 7.372 1.00 54.47 75 SER A N 1
ATOM 614 C CA . SER A 1 75 ? 17.690 -29.342 7.276 1.00 54.47 75 SER A CA 1
ATOM 615 C C . SER A 1 75 ? 17.495 -29.822 5.837 1.00 54.47 75 SER A C 1
ATOM 617 O O . SER A 1 75 ? 18.411 -30.395 5.264 1.00 54.47 75 SER A O 1
ATOM 619 N N . ASP A 1 76 ? 16.393 -29.407 5.203 1.00 57.62 76 ASP A N 1
ATOM 620 C CA . ASP A 1 76 ? 15.989 -29.889 3.871 1.00 57.62 76 ASP A CA 1
ATOM 621 C C . ASP A 1 76 ? 15.863 -28.776 2.811 1.00 57.62 76 ASP A C 1
ATOM 623 O O . ASP A 1 76 ? 15.134 -28.906 1.833 1.00 57.62 76 ASP A O 1
ATOM 627 N N . SER A 1 77 ? 16.531 -27.631 3.000 1.00 61.88 77 SER A N 1
ATOM 628 C CA . SER A 1 77 ? 16.428 -26.462 2.096 1.00 61.88 77 SER A CA 1
ATOM 629 C C . SER A 1 77 ? 15.001 -25.914 1.895 1.00 61.88 77 SER A C 1
ATOM 631 O O . SER A 1 77 ? 14.743 -25.183 0.942 1.00 61.88 77 SER A O 1
ATOM 633 N N . ILE A 1 78 ? 14.066 -26.219 2.802 1.00 68.25 78 ILE A N 1
ATOM 634 C CA . ILE A 1 78 ? 12.693 -25.708 2.741 1.00 68.25 78 ILE A CA 1
ATOM 635 C C . ILE A 1 78 ? 12.687 -24.220 3.112 1.00 68.25 78 ILE A C 1
ATOM 637 O O . ILE A 1 78 ? 13.025 -23.830 4.237 1.00 68.25 78 ILE A O 1
ATOM 641 N N . LEU A 1 79 ? 12.273 -23.388 2.156 1.00 70.31 79 LEU A N 1
ATOM 642 C CA . LEU A 1 79 ? 12.035 -21.961 2.343 1.00 70.31 79 LEU A CA 1
ATOM 643 C C . LEU A 1 79 ? 10.585 -21.735 2.776 1.00 70.31 79 LEU A C 1
ATOM 645 O O . LEU A 1 79 ? 9.652 -22.176 2.106 1.00 70.31 79 LEU A O 1
ATOM 649 N N . LYS A 1 80 ? 10.375 -21.009 3.877 1.00 74.69 80 LYS A N 1
ATOM 650 C CA . LYS A 1 80 ? 9.048 -20.486 4.212 1.00 74.69 80 LYS A CA 1
ATOM 651 C C . LYS A 1 80 ? 8.807 -19.190 3.463 1.00 74.69 80 LYS A C 1
ATOM 653 O O . LYS A 1 80 ? 9.621 -18.270 3.541 1.00 74.69 80 LYS A O 1
ATOM 658 N N . ALA A 1 81 ? 7.667 -19.138 2.785 1.00 80.50 81 ALA A N 1
ATOM 659 C CA . ALA A 1 81 ? 7.206 -17.945 2.104 1.00 80.50 81 ALA A CA 1
ATOM 660 C C . ALA A 1 81 ? 6.988 -16.781 3.092 1.00 80.50 81 ALA A C 1
ATOM 662 O O . ALA A 1 81 ? 6.640 -17.022 4.260 1.00 80.50 81 ALA A O 1
ATOM 663 N N . PRO A 1 82 ? 7.153 -15.535 2.621 1.00 82.56 82 PRO A N 1
ATOM 664 C CA . PRO A 1 82 ? 6.679 -14.345 3.300 1.00 82.56 82 PRO A CA 1
ATOM 665 C C . PRO A 1 82 ? 5.249 -14.491 3.832 1.00 82.56 82 PRO A C 1
ATOM 667 O O . PRO A 1 82 ? 4.428 -15.266 3.328 1.00 82.56 82 PRO A O 1
ATOM 670 N N . VAL A 1 83 ? 4.945 -13.756 4.901 1.00 88.00 83 VAL A N 1
ATOM 671 C CA . VAL A 1 83 ? 3.685 -13.923 5.629 1.00 88.00 83 VAL A CA 1
ATOM 672 C C . VAL A 1 83 ? 3.059 -12.605 6.056 1.00 88.00 83 VAL A C 1
ATOM 674 O O . VAL A 1 83 ? 3.713 -11.745 6.644 1.00 88.00 83 VAL A O 1
ATOM 677 N N . VAL A 1 84 ? 1.743 -12.508 5.883 1.00 90.81 84 VAL A N 1
ATOM 678 C CA . VAL A 1 84 ? 0.900 -11.481 6.491 1.00 90.81 84 VAL A CA 1
ATOM 679 C C . VAL A 1 84 ? 0.209 -12.066 7.723 1.00 90.81 84 VAL A C 1
ATOM 681 O O . VAL A 1 84 ? -0.551 -13.031 7.650 1.00 90.81 84 VAL A O 1
ATOM 684 N N . HIS A 1 85 ? 0.482 -11.492 8.890 1.00 94.19 85 HIS A N 1
ATOM 685 C CA . HIS A 1 85 ? -0.252 -11.781 10.118 1.00 94.19 85 HIS A CA 1
ATOM 686 C C . HIS A 1 85 ? -1.400 -10.802 10.290 1.00 94.19 85 HIS A C 1
ATOM 688 O O . HIS A 1 85 ? -1.166 -9.593 10.354 1.00 94.19 85 HIS A O 1
ATOM 694 N N . ILE A 1 86 ? -2.600 -11.342 10.464 1.00 95.88 86 ILE A N 1
ATOM 695 C CA . ILE A 1 86 ? -3.814 -10.580 10.752 1.00 95.88 86 ILE A CA 1
ATOM 696 C C . ILE A 1 86 ? -4.024 -10.560 12.257 1.00 95.88 86 ILE A C 1
ATOM 698 O O . ILE A 1 86 ? -3.817 -11.577 12.931 1.00 95.88 86 ILE A O 1
ATOM 702 N N . LYS A 1 87 ? -4.364 -9.393 12.806 1.00 96.88 87 LYS A N 1
ATOM 703 C CA . LYS A 1 87 ? -4.435 -9.195 14.250 1.00 96.88 87 LYS A CA 1
ATOM 704 C C . LYS A 1 87 ? -5.671 -8.416 14.676 1.00 96.88 87 LYS A C 1
ATOM 706 O O . LYS A 1 87 ? -6.036 -7.409 14.069 1.00 96.88 87 LYS A O 1
ATOM 711 N N . SER A 1 88 ? -6.207 -8.851 15.810 1.00 95.31 88 SER A N 1
ATOM 712 C CA . SER A 1 88 ? -7.202 -8.141 16.607 1.00 95.31 88 SER A CA 1
ATOM 713 C C . SER A 1 88 ? -6.596 -7.836 17.967 1.00 95.31 88 SER A C 1
ATOM 715 O O . SER A 1 88 ? -6.028 -8.729 18.599 1.00 95.31 88 SER A O 1
ATOM 717 N N . HIS A 1 89 ? -6.661 -6.587 18.425 1.00 88.19 89 HIS A N 1
ATOM 718 C CA . HIS A 1 89 ? -6.171 -6.192 19.751 1.00 88.19 89 HIS A CA 1
ATOM 719 C C . HIS A 1 89 ? -4.716 -6.628 20.037 1.00 88.19 89 HIS A C 1
ATOM 721 O O . HIS A 1 89 ? -4.355 -7.009 21.150 1.00 88.19 89 HIS A O 1
ATOM 727 N N . GLY A 1 90 ? -3.865 -6.628 19.006 1.00 83.00 90 GLY A N 1
ATOM 728 C CA . GLY A 1 90 ? -2.470 -7.074 19.099 1.00 83.00 90 GLY A CA 1
ATOM 729 C C . GLY A 1 90 ? -2.266 -8.596 19.153 1.00 83.00 90 GLY A C 1
ATOM 730 O O . GLY A 1 90 ? -1.123 -9.050 19.076 1.00 83.00 90 GLY A O 1
ATOM 731 N N . ARG A 1 91 ? -3.337 -9.396 19.219 1.00 91.81 91 ARG A N 1
ATOM 732 C CA . ARG A 1 91 ? -3.290 -10.861 19.124 1.00 91.81 91 ARG A CA 1
ATOM 733 C C . ARG A 1 91 ? -3.365 -11.290 17.664 1.00 91.81 91 ARG A C 1
ATOM 735 O O . ARG A 1 91 ? -4.175 -10.765 16.909 1.00 91.81 91 ARG A O 1
ATOM 742 N N . LYS A 1 92 ? -2.522 -12.246 17.263 1.00 95.38 92 LYS A N 1
ATOM 743 C CA . LYS A 1 92 ? -2.584 -12.853 15.925 1.00 95.38 92 LYS A CA 1
ATOM 744 C C . LYS A 1 92 ? -3.823 -13.743 15.850 1.00 95.38 92 LYS A C 1
ATOM 746 O O . LYS A 1 92 ? -3.933 -14.663 16.654 1.00 95.38 92 LYS A O 1
ATOM 751 N N . ILE A 1 93 ? -4.712 -13.458 14.905 1.00 95.25 93 ILE A N 1
ATOM 752 C CA . ILE A 1 93 ? -5.933 -14.240 14.663 1.00 95.25 93 ILE A CA 1
ATOM 753 C C . ILE A 1 93 ? -5.832 -15.077 13.388 1.00 95.25 93 ILE A C 1
ATOM 755 O O . ILE A 1 93 ? -6.499 -16.096 13.279 1.00 95.25 93 ILE A O 1
ATOM 759 N N . ASP A 1 94 ? -4.960 -14.686 12.454 1.00 93.75 94 ASP A N 1
ATOM 760 C CA . ASP A 1 94 ? -4.696 -15.461 11.245 1.00 93.75 94 ASP A CA 1
ATOM 761 C C . ASP A 1 94 ? -3.258 -15.252 10.741 1.00 93.75 94 ASP A C 1
ATOM 763 O O . ASP A 1 94 ? -2.563 -14.279 11.077 1.00 93.75 94 ASP A O 1
ATOM 767 N N . LYS A 1 95 ? -2.802 -16.201 9.927 1.00 92.00 95 LYS A N 1
ATOM 768 C CA . LYS A 1 95 ? -1.517 -16.225 9.246 1.00 92.00 95 LYS A CA 1
ATOM 769 C C . LYS A 1 95 ? -1.749 -16.575 7.779 1.00 92.00 95 LYS A C 1
ATOM 771 O O . LYS A 1 95 ? -2.176 -17.678 7.461 1.00 92.00 95 LYS A O 1
ATOM 776 N N . VAL A 1 96 ? -1.378 -15.662 6.893 1.00 88.38 96 VAL A N 1
ATOM 777 C CA . VAL A 1 96 ? -1.535 -15.831 5.451 1.00 88.38 96 VAL A CA 1
ATOM 778 C C . VAL A 1 96 ? -0.167 -15.849 4.795 1.00 88.38 96 VAL A C 1
ATOM 780 O O . VAL A 1 96 ? 0.560 -14.860 4.864 1.00 88.38 96 VAL A O 1
ATOM 783 N N . ASN A 1 97 ? 0.201 -16.972 4.184 1.00 82.88 97 ASN A N 1
ATOM 784 C CA . ASN A 1 97 ? 1.408 -17.025 3.363 1.00 82.88 97 ASN A CA 1
ATOM 785 C C . ASN A 1 97 ? 1.135 -16.281 2.052 1.00 82.88 97 ASN A C 1
ATOM 787 O O . ASN A 1 97 ? 0.052 -16.420 1.487 1.00 82.88 97 ASN A O 1
ATOM 791 N N . HIS A 1 98 ? 2.109 -15.525 1.565 1.00 74.44 98 HIS A N 1
ATOM 792 C CA . HIS A 1 98 ? 2.049 -14.899 0.250 1.00 74.44 98 HIS A CA 1
ATOM 793 C C . HIS A 1 98 ? 3.354 -15.158 -0.491 1.00 74.44 98 HIS A C 1
ATOM 795 O O . HIS A 1 98 ? 4.402 -15.374 0.118 1.00 74.44 98 HIS A O 1
ATOM 801 N N . LEU A 1 99 ? 3.283 -15.189 -1.817 1.00 66.25 99 LEU A N 1
ATOM 802 C CA . LEU A 1 99 ? 4.374 -15.713 -2.633 1.00 66.25 99 LEU A CA 1
ATOM 803 C C . LEU A 1 99 ? 5.493 -14.700 -2.876 1.00 66.25 99 LEU A C 1
ATOM 805 O O . LEU A 1 99 ? 6.499 -15.066 -3.473 1.00 66.25 99 LEU A O 1
ATOM 809 N N . GLY A 1 100 ? 5.340 -13.441 -2.462 1.00 66.69 100 GLY A N 1
ATOM 810 C CA . GLY A 1 100 ? 6.264 -12.378 -2.851 1.00 66.69 100 GLY A CA 1
ATOM 811 C C . GLY A 1 100 ? 6.999 -11.699 -1.717 1.00 66.69 100 GLY A C 1
ATOM 812 O O . GLY A 1 100 ? 6.451 -11.477 -0.645 1.00 66.69 100 GLY A O 1
ATOM 813 N N . SER A 1 101 ? 8.254 -11.340 -1.960 1.00 69.06 101 SER A N 1
ATOM 814 C CA . SER A 1 101 ? 9.054 -10.504 -1.067 1.00 69.06 101 SER A CA 1
ATOM 815 C C . SER A 1 101 ? 9.218 -9.113 -1.666 1.00 69.06 101 SER A C 1
ATOM 817 O O . SER A 1 101 ? 9.281 -8.945 -2.876 1.00 69.06 101 SER A O 1
ATOM 819 N N . ILE A 1 102 ? 9.312 -8.099 -0.809 1.00 71.75 102 ILE A N 1
ATOM 820 C CA . ILE A 1 102 ? 9.676 -6.743 -1.229 1.00 71.75 102 ILE A CA 1
ATOM 821 C C . ILE A 1 102 ? 11.182 -6.632 -1.058 1.00 71.75 102 ILE A C 1
ATOM 823 O O . ILE A 1 102 ? 11.618 -6.495 0.082 1.00 71.75 102 ILE A O 1
ATOM 827 N N . ASN A 1 103 ? 11.969 -6.740 -2.130 1.00 69.56 103 ASN A N 1
ATOM 828 C CA . ASN A 1 103 ? 13.436 -6.758 -2.058 1.00 69.56 103 ASN A CA 1
ATOM 829 C C . ASN A 1 103 ? 14.084 -5.458 -2.585 1.00 69.56 103 ASN A C 1
ATOM 831 O O . ASN A 1 103 ? 13.435 -4.623 -3.208 1.00 69.56 103 ASN A O 1
ATOM 835 N N . MET A 1 104 ? 15.380 -5.260 -2.304 1.00 64.62 104 MET A N 1
ATOM 836 C CA . MET A 1 104 ? 16.117 -4.052 -2.724 1.00 64.62 104 MET A CA 1
ATOM 837 C C . MET A 1 104 ? 16.529 -4.041 -4.203 1.00 64.62 104 MET A C 1
ATOM 839 O O . MET A 1 104 ? 17.036 -3.018 -4.661 1.00 64.62 104 MET A O 1
ATOM 843 N N . ALA A 1 105 ? 16.421 -5.168 -4.911 1.00 66.19 105 ALA A N 1
ATOM 844 C CA . ALA A 1 105 ? 16.995 -5.354 -6.244 1.00 66.19 105 ALA A CA 1
ATOM 845 C C . ALA A 1 105 ? 16.009 -5.057 -7.382 1.00 66.19 105 ALA A C 1
ATOM 847 O O . ALA A 1 105 ? 16.421 -5.006 -8.539 1.00 66.19 105 ALA A O 1
ATOM 848 N N . GLU A 1 106 ? 14.734 -4.840 -7.070 1.00 73.31 106 GLU A N 1
ATOM 849 C CA . GLU A 1 106 ? 13.719 -4.522 -8.067 1.00 73.31 106 GLU A CA 1
ATOM 850 C C . GLU A 1 106 ? 13.663 -3.012 -8.333 1.00 73.31 106 GLU A C 1
ATOM 852 O O . GLU A 1 106 ? 13.583 -2.228 -7.386 1.00 73.31 106 GLU A O 1
ATOM 857 N N . PRO A 1 107 ? 13.664 -2.577 -9.607 1.00 73.00 107 PRO A N 1
ATOM 858 C CA . PRO A 1 107 ? 13.574 -1.165 -9.971 1.00 73.00 107 PRO A CA 1
ATOM 859 C C . PRO A 1 107 ? 12.138 -0.635 -9.873 1.00 73.00 107 PRO A C 1
ATOM 861 O O . PRO A 1 107 ? 11.893 0.531 -10.138 1.00 73.00 107 PRO A O 1
ATOM 864 N N . ILE A 1 108 ? 11.169 -1.474 -9.510 1.00 80.19 108 ILE A N 1
ATOM 865 C CA . ILE A 1 108 ? 9.745 -1.173 -9.590 1.00 80.19 108 ILE A CA 1
ATOM 866 C C . ILE A 1 108 ? 9.190 -0.826 -8.205 1.00 80.19 108 ILE A C 1
ATOM 868 O O . ILE A 1 108 ? 9.552 -1.442 -7.206 1.00 80.19 108 ILE A O 1
ATOM 872 N N . ALA A 1 109 ? 8.285 0.155 -8.131 1.00 83.25 109 ALA A N 1
ATOM 873 C CA . ALA A 1 109 ? 7.597 0.466 -6.883 1.00 83.25 109 ALA A CA 1
ATOM 874 C C . ALA A 1 109 ? 6.532 -0.589 -6.552 1.00 83.25 109 ALA A C 1
ATOM 876 O O . ALA A 1 109 ? 5.710 -0.967 -7.385 1.00 83.25 109 ALA A O 1
ATOM 877 N N . ILE A 1 110 ? 6.479 -1.033 -5.309 1.00 78.19 110 ILE A N 1
ATOM 878 C CA . ILE A 1 110 ? 5.573 -2.110 -4.924 1.00 78.19 110 ILE A CA 1
ATOM 879 C C . ILE A 1 110 ? 4.372 -1.505 -4.200 1.00 78.19 110 ILE A C 1
ATOM 881 O O . ILE A 1 110 ? 4.571 -0.884 -3.151 1.00 78.19 110 ILE A O 1
ATOM 885 N N . PRO A 1 111 ? 3.130 -1.639 -4.706 1.00 81.69 111 PRO A N 1
ATOM 886 C CA . PRO A 1 111 ? 1.963 -1.301 -3.913 1.00 81.69 111 PRO A CA 1
ATOM 887 C C . PRO A 1 111 ? 1.871 -2.286 -2.766 1.00 81.69 111 PRO A C 1
ATOM 889 O O . PRO A 1 111 ? 1.815 -3.497 -2.947 1.00 81.69 111 PRO A O 1
ATOM 892 N N . VAL A 1 112 ? 1.843 -1.744 -1.565 1.00 87.50 112 VAL A N 1
ATOM 893 C CA . VAL A 1 112 ? 1.736 -2.536 -0.346 1.00 87.50 112 VAL A CA 1
ATOM 894 C C . VAL A 1 112 ? 0.279 -2.694 0.016 1.00 87.50 112 VAL A C 1
ATOM 896 O O . VAL A 1 112 ? -0.214 -3.791 0.261 1.00 87.50 112 VAL A O 1
ATOM 899 N N . CYS A 1 113 ? -0.410 -1.562 0.080 1.00 92.19 113 CYS A N 1
ATOM 900 C CA . CYS A 1 113 ? -1.780 -1.519 0.524 1.00 92.19 113 CYS A CA 1
ATOM 901 C C . CYS A 1 113 ? -2.493 -0.284 -0.002 1.00 92.19 113 CYS A C 1
ATOM 903 O O . CYS A 1 113 ? -1.862 0.707 -0.382 1.00 92.19 113 CYS A O 1
ATOM 905 N N . SER A 1 114 ? -3.811 -0.369 0.034 1.00 93.31 114 SER A N 1
ATOM 906 C CA . SER A 1 114 ? -4.724 0.723 -0.246 1.00 93.31 114 SER A CA 1
ATOM 907 C C . SER A 1 114 ? -5.722 0.820 0.887 1.00 93.31 114 SER A C 1
ATOM 909 O O . SER A 1 114 ? -6.269 -0.195 1.311 1.00 93.31 114 SER A O 1
ATOM 911 N N . ILE A 1 115 ? -5.966 2.028 1.379 1.00 95.06 115 ILE A N 1
ATOM 912 C CA . ILE A 1 115 ? -6.980 2.272 2.401 1.00 95.06 115 ILE A CA 1
ATOM 913 C C . ILE A 1 115 ? -8.085 3.148 1.843 1.00 95.06 115 ILE A C 1
ATOM 915 O O . ILE A 1 115 ? -7.834 4.251 1.362 1.00 95.06 115 ILE A O 1
ATOM 919 N N . TYR A 1 116 ? -9.303 2.634 1.913 1.00 94.50 116 TYR A N 1
ATOM 920 C CA . TYR A 1 116 ? -10.520 3.374 1.646 1.00 94.50 116 TYR A CA 1
ATOM 921 C C . TYR A 1 116 ? -10.954 4.062 2.934 1.00 94.50 116 TYR A C 1
ATOM 923 O O . TYR A 1 116 ? -11.042 3.437 3.989 1.00 94.50 116 TYR A O 1
ATOM 931 N N . VAL A 1 117 ? -11.188 5.364 2.848 1.00 94.19 117 VAL A N 1
ATOM 932 C CA . VAL A 1 117 ? -11.633 6.206 3.951 1.00 94.19 117 VAL A CA 1
ATOM 933 C C . VAL A 1 117 ? -12.962 6.830 3.538 1.00 94.19 117 VAL A C 1
ATOM 935 O O . VAL A 1 117 ? -12.984 7.697 2.654 1.00 94.19 117 VAL A O 1
ATOM 938 N N . PRO A 1 118 ? -14.079 6.390 4.136 1.00 92.00 118 PRO A N 1
ATOM 939 C CA . PRO A 1 118 ? -15.368 6.978 3.842 1.00 92.00 118 PRO A CA 1
ATOM 940 C C . PRO A 1 118 ? -15.472 8.354 4.505 1.00 92.00 118 PRO A C 1
ATOM 942 O O . PRO A 1 118 ? -14.858 8.607 5.546 1.00 92.00 118 PRO A O 1
ATOM 945 N N . ASN A 1 119 ? -16.249 9.258 3.903 1.00 87.44 119 ASN A N 1
ATOM 946 C CA . ASN A 1 119 ? -16.398 10.629 4.412 1.00 87.44 119 ASN A CA 1
ATOM 947 C C . ASN A 1 119 ? -16.933 10.662 5.859 1.00 87.44 119 ASN A C 1
ATOM 949 O O . ASN A 1 119 ? -16.510 11.491 6.663 1.00 87.44 119 ASN A O 1
ATOM 953 N N . ASN A 1 120 ? -17.800 9.705 6.195 1.00 88.62 120 ASN A N 1
ATOM 954 C CA . ASN A 1 120 ? -18.541 9.597 7.444 1.00 88.62 120 ASN A CA 1
ATOM 955 C C . ASN A 1 120 ? -17.828 8.708 8.468 1.00 88.62 120 ASN A C 1
ATOM 957 O O . ASN A 1 120 ? -18.455 8.272 9.433 1.00 88.62 120 ASN A O 1
ATOM 961 N N . LEU A 1 121 ? -16.537 8.412 8.265 1.00 91.94 121 LEU A N 1
ATOM 962 C CA . LEU A 1 121 ? -15.740 7.691 9.249 1.00 91.94 121 LEU A CA 1
ATOM 963 C C . LEU A 1 121 ? -15.746 8.461 10.574 1.00 91.94 121 LEU A C 1
ATOM 965 O O . LEU A 1 121 ? -15.121 9.518 10.684 1.00 91.94 121 LEU A O 1
ATOM 969 N N . SER A 1 122 ? -16.429 7.910 11.579 1.00 90.06 122 SER A N 1
ATOM 970 C CA . SER A 1 122 ? -16.464 8.509 12.910 1.00 90.06 122 SER A CA 1
ATOM 971 C C . SER A 1 122 ? -15.082 8.455 13.551 1.00 90.06 122 SER A C 1
ATOM 973 O O . SER A 1 122 ? -14.432 7.410 13.607 1.00 90.06 122 SER A O 1
ATOM 975 N N . THR A 1 123 ? -14.647 9.599 14.069 1.00 90.50 123 THR A N 1
ATOM 976 C CA . THR A 1 123 ? -13.425 9.728 14.865 1.00 90.50 123 THR A CA 1
ATOM 977 C C . THR A 1 123 ? -13.740 9.937 16.354 1.00 90.50 123 THR A C 1
ATOM 979 O O . THR A 1 123 ? -12.885 10.373 17.137 1.00 90.50 123 THR A O 1
ATOM 982 N N . GLU A 1 124 ? -14.983 9.681 16.768 1.00 89.06 124 GLU A N 1
ATOM 983 C CA . GLU A 1 124 ? -15.430 9.826 18.152 1.00 89.06 124 GLU A CA 1
ATOM 984 C C . GLU A 1 124 ? -14.628 8.908 19.091 1.00 89.06 124 GLU A C 1
ATOM 986 O O . GLU A 1 124 ? -14.251 7.793 18.741 1.00 89.06 124 GLU A O 1
ATOM 991 N N . GLY A 1 125 ? -14.281 9.404 20.281 1.00 86.56 125 GLY A N 1
ATOM 992 C CA . GLY A 1 125 ? -13.468 8.659 21.252 1.00 86.56 125 GLY A CA 1
ATOM 993 C C . GLY A 1 125 ? -11.977 8.516 20.898 1.00 86.56 125 GLY A C 1
ATOM 994 O O . GLY A 1 125 ? -11.190 8.088 21.747 1.00 86.56 125 GLY A O 1
ATOM 995 N N . ILE A 1 126 ? -11.545 8.920 19.697 1.00 90.94 126 ILE A N 1
ATOM 996 C CA . ILE A 1 126 ? -10.129 8.930 19.309 1.00 90.94 126 ILE A CA 1
ATOM 997 C C . ILE A 1 126 ? -9.478 10.234 19.781 1.00 90.94 126 ILE A C 1
ATOM 999 O O . ILE A 1 126 ? -9.916 11.332 19.440 1.00 90.94 126 ILE A O 1
ATOM 1003 N N . GLY A 1 127 ? -8.398 10.121 20.557 1.00 88.69 127 GLY A N 1
ATOM 1004 C CA . GLY A 1 127 ? -7.624 11.280 21.006 1.00 88.69 127 GLY A CA 1
ATOM 1005 C C . GLY A 1 127 ? -6.824 11.939 19.876 1.00 88.69 127 GLY A C 1
ATOM 1006 O O . GLY A 1 127 ? -6.305 11.253 18.989 1.00 88.69 127 GLY A O 1
ATOM 1007 N N . SER A 1 128 ? -6.671 13.264 19.942 1.00 91.00 128 SER A N 1
ATOM 1008 C CA . SER A 1 128 ? -5.875 14.035 18.980 1.00 91.00 128 SER A CA 1
ATOM 1009 C C . SER A 1 128 ? -4.427 13.553 18.922 1.00 91.00 128 SER A C 1
ATOM 1011 O O . SER A 1 128 ? -3.807 13.195 19.931 1.00 91.00 128 SER A O 1
ATOM 1013 N N . THR A 1 129 ? -3.861 13.551 17.719 1.00 90.38 129 THR A N 1
ATOM 1014 C CA . THR A 1 129 ? -2.500 13.071 17.489 1.00 90.38 129 THR A CA 1
ATOM 1015 C C . THR A 1 129 ? -1.507 14.216 17.569 1.00 90.38 129 THR A C 1
ATOM 1017 O O . THR A 1 129 ? -1.472 15.098 16.718 1.00 90.38 129 THR A O 1
ATOM 1020 N N . LYS A 1 130 ? -0.619 14.169 18.566 1.00 88.56 130 LYS A N 1
ATOM 1021 C CA . LYS A 1 130 ? 0.523 15.086 18.622 1.00 88.56 130 LYS A CA 1
ATOM 1022 C C . LYS A 1 130 ? 1.513 14.735 17.512 1.00 88.56 130 LYS A C 1
ATOM 1024 O O . LYS A 1 130 ? 2.144 13.674 17.566 1.00 88.56 130 LYS A O 1
ATOM 1029 N N . LYS A 1 131 ? 1.666 15.630 16.533 1.00 86.94 131 LYS A N 1
ATOM 1030 C CA . LYS A 1 131 ? 2.666 15.512 15.467 1.00 86.94 131 LYS A CA 1
ATOM 1031 C C . LYS A 1 131 ? 4.068 15.597 16.088 1.00 86.94 131 LYS A C 1
ATOM 1033 O O . LYS A 1 131 ? 4.559 16.660 16.440 1.00 86.94 131 LYS A O 1
ATOM 1038 N N . GLN A 1 132 ? 4.699 14.445 16.294 1.00 74.75 132 GLN A N 1
ATOM 1039 C CA . GLN A 1 132 ? 6.128 14.351 16.612 1.00 74.75 132 GLN A CA 1
ATOM 1040 C C . GLN A 1 132 ? 6.914 14.643 15.328 1.00 74.75 132 GLN A C 1
ATOM 1042 O O . GLN A 1 132 ? 6.484 14.107 14.310 1.00 74.75 132 GLN A O 1
ATOM 1047 N N . GLY A 1 133 ? 7.989 15.453 15.403 1.00 64.38 133 GLY A N 1
ATOM 1048 C CA . GLY A 1 133 ? 8.730 16.093 14.287 1.00 64.38 133 GLY A CA 1
ATOM 1049 C C . GLY A 1 133 ? 9.232 15.195 13.137 1.00 64.38 133 GLY A C 1
ATOM 1050 O O . GLY A 1 133 ? 8.693 14.123 12.911 1.00 64.38 133 GLY A O 1
ATOM 1051 N N . GLU A 1 134 ? 10.282 15.607 12.411 1.00 64.88 134 GLU A N 1
ATOM 1052 C CA . GLU A 1 134 ? 10.740 15.112 11.077 1.00 64.88 134 GLU A CA 1
ATOM 1053 C C . GLU A 1 134 ? 10.825 13.580 10.820 1.00 64.88 134 GLU A C 1
ATOM 1055 O O . GLU A 1 134 ? 11.082 13.137 9.702 1.00 64.88 134 GLU A O 1
ATOM 1060 N N . LYS A 1 135 ? 10.632 12.728 11.831 1.00 69.81 135 LYS A N 1
ATOM 1061 C CA . LYS A 1 135 ? 10.646 11.262 11.721 1.00 69.81 135 LYS A CA 1
ATOM 1062 C C . LYS A 1 135 ? 9.373 10.665 11.112 1.00 69.81 135 LYS A C 1
ATOM 1064 O O . LYS A 1 135 ? 9.429 9.527 10.653 1.00 69.81 135 LYS A O 1
ATOM 1069 N N . ASN A 1 136 ? 8.245 11.372 11.134 1.00 83.75 136 ASN A N 1
ATOM 1070 C CA . ASN A 1 136 ? 6.970 10.852 10.636 1.00 83.75 136 ASN A CA 1
ATOM 1071 C C . ASN A 1 136 ? 6.412 11.764 9.546 1.00 83.75 136 ASN A C 1
ATOM 1073 O O . ASN A 1 136 ? 6.431 12.983 9.694 1.00 83.75 136 ASN A O 1
ATOM 1077 N N . SER A 1 137 ? 5.846 11.160 8.507 1.00 87.62 137 SER A N 1
ATOM 1078 C CA . SER A 1 137 ? 5.057 11.875 7.509 1.00 87.62 137 SER A CA 1
ATOM 1079 C C . SER A 1 137 ? 3.589 11.800 7.911 1.00 87.62 137 SER A C 1
ATOM 1081 O O . SER A 1 137 ? 3.042 10.704 8.063 1.00 87.62 137 SER A O 1
ATOM 1083 N N . TYR A 1 138 ? 2.964 12.955 8.110 1.00 89.31 138 TYR A N 1
ATOM 1084 C CA . TYR A 1 138 ? 1.536 13.059 8.398 1.00 89.31 138 TYR A CA 1
ATOM 1085 C C . TYR A 1 138 ? 0.823 13.538 7.144 1.00 89.31 138 TYR A C 1
ATOM 1087 O O . TYR A 1 138 ? 1.275 14.485 6.508 1.00 89.31 138 TYR A O 1
ATOM 1095 N N . ILE A 1 139 ? -0.273 12.873 6.810 1.00 90.25 139 ILE A N 1
ATOM 1096 C CA . ILE A 1 139 ? -1.165 13.256 5.724 1.00 90.25 139 ILE A CA 1
ATOM 1097 C C . ILE A 1 139 ? -2.493 13.602 6.376 1.00 90.25 139 ILE A C 1
ATOM 1099 O O . ILE A 1 139 ? -3.166 12.725 6.925 1.00 90.25 139 ILE A O 1
ATOM 1103 N N . ASP A 1 140 ? -2.834 14.882 6.356 1.00 89.06 140 ASP A N 1
ATOM 1104 C CA . ASP A 1 140 ? -4.135 15.352 6.802 1.00 89.06 140 ASP A CA 1
ATOM 1105 C C . ASP A 1 140 ? -5.155 15.111 5.679 1.00 89.06 140 ASP A C 1
ATOM 1107 O O . ASP A 1 140 ? -4.933 15.458 4.518 1.00 89.06 140 ASP A O 1
ATOM 1111 N N . ILE A 1 141 ? -6.257 14.450 6.018 1.00 87.00 141 ILE A N 1
ATOM 1112 C CA . ILE A 1 141 ? -7.387 14.248 5.119 1.00 87.00 141 ILE A CA 1
ATOM 1113 C C . ILE A 1 141 ? -8.177 15.550 5.110 1.00 87.00 141 ILE A C 1
ATOM 1115 O O . ILE A 1 141 ? -8.795 15.915 6.108 1.00 87.00 141 ILE A O 1
ATOM 1119 N N . GLU A 1 142 ? -8.116 16.261 3.991 1.00 73.06 142 GLU A N 1
ATOM 1120 C CA . GLU A 1 142 ? -8.884 17.483 3.792 1.00 73.06 142 GLU A CA 1
ATOM 1121 C C . GLU A 1 142 ? -10.378 17.160 3.640 1.00 73.06 142 GLU A C 1
ATOM 1123 O O . GLU A 1 142 ? -10.766 16.429 2.726 1.00 73.06 142 GLU A O 1
ATOM 1128 N N . ASP A 1 143 ? -11.220 17.749 4.494 1.00 62.78 143 ASP A N 1
ATOM 1129 C CA . ASP A 1 143 ? -12.689 17.704 4.398 1.00 62.78 143 ASP A CA 1
ATOM 1130 C C . ASP A 1 143 ? -13.211 18.698 3.338 1.00 62.78 143 ASP A C 1
ATOM 1132 O O . ASP A 1 143 ? -14.121 19.489 3.580 1.00 62.78 143 ASP A O 1
ATOM 1136 N N . THR A 1 144 ? -12.597 18.725 2.153 1.00 54.25 144 THR A N 1
ATOM 1137 C CA . THR A 1 144 ? -12.907 19.741 1.133 1.00 54.25 144 THR A CA 1
ATOM 1138 C C . THR A 1 144 ? -14.228 19.490 0.406 1.00 54.25 144 THR A C 1
ATOM 1140 O O . THR A 1 144 ? -14.840 20.443 -0.068 1.00 54.25 144 THR A O 1
ATOM 1143 N N . GLU A 1 145 ? -14.733 18.250 0.393 1.00 61.03 145 GLU A N 1
ATOM 1144 C CA . GLU A 1 145 ? -16.067 17.911 -0.119 1.00 61.03 145 GLU A CA 1
ATOM 1145 C C . GLU A 1 145 ? -16.744 16.878 0.797 1.00 61.03 145 GLU A C 1
ATOM 1147 O O . GLU A 1 145 ? -16.378 15.702 0.813 1.00 61.03 145 GLU A O 1
ATOM 1152 N N . ALA A 1 146 ? -17.754 17.318 1.557 1.00 54.81 146 ALA A N 1
ATOM 1153 C CA . ALA A 1 146 ? -18.414 16.558 2.629 1.00 54.81 146 ALA A CA 1
ATOM 1154 C C . ALA A 1 146 ? -19.010 15.190 2.217 1.00 54.81 146 ALA A C 1
ATOM 1156 O O . ALA A 1 146 ? -19.381 14.396 3.078 1.00 54.81 146 ALA A O 1
ATOM 1157 N N . SER A 1 147 ? -19.113 14.893 0.919 1.00 61.97 147 SER A N 1
ATOM 1158 C CA . SER A 1 147 ? -19.707 13.665 0.382 1.00 61.97 147 SER A CA 1
ATOM 1159 C C . SER A 1 147 ? -18.703 12.695 -0.250 1.00 61.97 147 SER A C 1
ATOM 1161 O O . SER A 1 147 ? -19.088 11.581 -0.610 1.00 61.97 147 SER A O 1
ATOM 1163 N N . VAL A 1 148 ? -17.416 13.033 -0.354 1.00 77.31 148 VAL A N 1
ATOM 1164 C CA . VAL A 1 148 ? -16.487 12.243 -1.175 1.00 77.31 148 VAL A CA 1
ATOM 1165 C C . VAL A 1 148 ? -15.659 11.272 -0.335 1.00 77.31 148 VAL A C 1
ATOM 1167 O O . VAL A 1 148 ? -14.858 11.664 0.507 1.00 77.31 148 VAL A O 1
ATOM 1170 N N . SER A 1 149 ? -15.832 9.972 -0.592 1.00 88.25 149 SER A N 1
ATOM 1171 C CA . SER A 1 149 ? -14.920 8.942 -0.072 1.00 88.25 149 SER A CA 1
ATOM 1172 C C . SER A 1 149 ? -13.563 9.049 -0.767 1.00 88.25 149 SER A C 1
ATOM 1174 O O . SER A 1 149 ? -13.477 9.447 -1.931 1.00 88.25 149 SER A O 1
ATOM 1176 N N . SER A 1 150 ? -12.497 8.675 -0.072 1.00 90.38 150 SER A N 1
ATOM 1177 C CA . SER A 1 150 ? -11.133 8.735 -0.597 1.00 90.38 150 SER A CA 1
ATOM 1178 C C . SER A 1 150 ? -10.447 7.381 -0.492 1.00 90.38 150 SER A C 1
ATOM 1180 O O . SER A 1 150 ? -10.757 6.581 0.386 1.00 90.38 150 SER A O 1
ATOM 1182 N N . ARG A 1 151 ? -9.512 7.108 -1.401 1.00 92.44 151 ARG A N 1
ATOM 1183 C CA . ARG A 1 151 ? -8.598 5.969 -1.313 1.00 92.44 151 ARG A CA 1
ATOM 1184 C C . ARG A 1 151 ? -7.163 6.472 -1.327 1.00 92.44 151 ARG A C 1
ATOM 1186 O O . ARG A 1 151 ? -6.803 7.264 -2.195 1.00 92.44 151 ARG A O 1
ATOM 1193 N N . TYR A 1 152 ? -6.355 5.988 -0.392 1.00 93.44 152 TYR A N 1
ATOM 1194 C CA . TYR A 1 152 ? -4.920 6.247 -0.336 1.00 93.44 152 TYR A CA 1
ATOM 1195 C C . TYR A 1 152 ? -4.174 4.961 -0.676 1.00 93.44 152 TYR A C 1
ATOM 1197 O O . TYR A 1 152 ? -4.264 3.982 0.064 1.00 93.44 152 TYR A O 1
ATOM 1205 N N . ASP A 1 153 ? -3.445 4.968 -1.787 1.00 92.75 153 ASP A N 1
ATOM 1206 C CA . ASP A 1 153 ? -2.621 3.848 -2.235 1.00 92.75 153 ASP A CA 1
ATOM 1207 C C . ASP A 1 153 ? -1.162 4.101 -1.842 1.00 92.75 153 ASP A C 1
ATOM 1209 O O . ASP A 1 153 ? -0.608 5.156 -2.156 1.00 92.75 153 ASP A O 1
ATOM 1213 N N . PHE A 1 154 ? -0.534 3.138 -1.168 1.00 91.94 154 PHE A N 1
ATOM 1214 C CA . PHE A 1 154 ? 0.839 3.243 -0.678 1.00 91.94 154 PHE A CA 1
ATOM 1215 C C . PHE A 1 154 ? 1.773 2.355 -1.493 1.00 91.94 154 PHE A C 1
ATOM 1217 O O . PHE A 1 154 ? 1.705 1.126 -1.405 1.00 91.94 154 PHE A O 1
ATOM 1224 N N . PHE A 1 155 ? 2.694 2.979 -2.224 1.00 89.62 155 PHE A N 1
ATOM 1225 C CA . PHE A 1 155 ? 3.734 2.287 -2.975 1.00 89.62 155 PHE A CA 1
ATOM 1226 C C . PHE A 1 155 ? 5.092 2.501 -2.313 1.00 89.62 155 PHE A C 1
ATOM 1228 O O . PHE A 1 155 ? 5.501 3.637 -2.067 1.00 89.62 155 PHE A O 1
ATOM 1235 N N . ILE A 1 156 ? 5.812 1.419 -2.037 1.00 88.00 156 ILE A N 1
ATOM 1236 C CA . ILE A 1 156 ? 7.198 1.485 -1.575 1.00 88.00 156 ILE A CA 1
ATOM 1237 C C . ILE A 1 156 ? 8.106 1.542 -2.798 1.00 88.00 156 ILE A C 1
ATOM 1239 O O . ILE A 1 156 ? 8.060 0.659 -3.649 1.00 88.00 156 ILE A O 1
ATOM 1243 N N . LEU A 1 157 ? 8.939 2.576 -2.872 1.00 85.75 157 LEU A N 1
ATOM 1244 C CA . LEU A 1 157 ? 9.930 2.724 -3.931 1.00 85.75 157 LEU A CA 1
ATOM 1245 C C . LEU A 1 157 ? 11.143 1.814 -3.686 1.00 85.75 157 LEU A C 1
ATOM 1247 O O . LEU A 1 157 ? 11.453 1.497 -2.524 1.00 85.75 157 LEU A O 1
ATOM 1251 N N . PRO A 1 158 ? 11.888 1.467 -4.752 1.00 79.00 158 PRO A N 1
ATOM 1252 C CA . PRO A 1 158 ? 13.185 0.825 -4.612 1.00 79.00 158 PRO A CA 1
ATOM 1253 C C . PRO A 1 158 ? 14.092 1.610 -3.665 1.00 79.00 158 PRO A C 1
ATOM 1255 O O . PRO A 1 158 ? 14.009 2.839 -3.539 1.00 79.00 158 PRO A O 1
ATOM 1258 N N . LYS A 1 159 ? 14.974 0.895 -2.969 1.00 78.38 159 LYS A N 1
ATOM 1259 C CA . LYS A 1 159 ? 15.904 1.523 -2.030 1.00 78.38 159 LYS A CA 1
ATOM 1260 C C . LYS A 1 159 ? 16.769 2.555 -2.757 1.00 78.38 159 LYS A C 1
ATOM 1262 O O . LYS A 1 159 ? 17.164 2.338 -3.895 1.00 78.38 159 LYS A O 1
ATOM 1267 N N . GLU A 1 160 ? 17.087 3.659 -2.078 1.00 76.50 160 GLU A N 1
ATOM 1268 C CA . GLU A 1 160 ? 17.919 4.749 -2.621 1.00 76.50 160 GLU A CA 1
ATOM 1269 C C . GLU A 1 160 ? 17.294 5.504 -3.816 1.00 76.50 160 GLU A C 1
ATOM 1271 O O . GLU A 1 160 ? 17.896 6.467 -4.290 1.00 76.50 160 GLU A O 1
ATOM 1276 N N . ILE A 1 161 ? 16.074 5.159 -4.257 1.00 80.50 161 ILE A N 1
ATOM 1277 C CA . ILE A 1 161 ? 15.336 5.915 -5.276 1.00 80.50 161 ILE A CA 1
ATOM 1278 C C . ILE A 1 161 ? 14.397 6.918 -4.589 1.00 80.50 161 ILE A C 1
ATOM 1280 O O . ILE A 1 161 ? 13.408 6.523 -3.963 1.00 80.50 161 ILE A O 1
ATOM 1284 N N . PRO A 1 162 ? 14.682 8.231 -4.668 1.00 78.69 162 PRO A N 1
ATOM 1285 C CA . PRO A 1 162 ? 13.819 9.243 -4.078 1.00 78.69 162 PRO A CA 1
ATOM 1286 C C . PRO A 1 162 ? 12.558 9.461 -4.925 1.00 78.69 162 PRO A C 1
ATOM 1288 O O . PRO A 1 162 ? 12.570 9.291 -6.147 1.00 78.69 162 PRO A O 1
ATOM 1291 N N . VAL A 1 163 ? 11.479 9.914 -4.277 1.00 82.38 163 VAL A N 1
ATOM 1292 C CA . VAL A 1 163 ? 10.158 10.114 -4.904 1.00 82.38 163 VAL A CA 1
ATOM 1293 C C . VAL A 1 163 ? 10.230 11.008 -6.143 1.00 82.38 163 VAL A C 1
ATOM 1295 O O . VAL A 1 163 ? 9.667 10.657 -7.178 1.00 82.38 163 VAL A O 1
ATOM 1298 N N . TYR A 1 164 ? 10.971 12.121 -6.085 1.00 83.69 164 TYR A N 1
ATOM 1299 C CA . TYR A 1 164 ? 11.098 13.041 -7.223 1.00 83.69 164 TYR A CA 1
ATOM 1300 C C . TYR A 1 164 ? 11.722 12.377 -8.462 1.00 83.69 164 TYR A C 1
ATOM 1302 O O . TYR A 1 164 ? 11.334 12.687 -9.584 1.00 83.69 164 TYR A O 1
ATOM 1310 N N . LYS A 1 165 ? 12.657 11.437 -8.270 1.00 84.31 165 LYS A N 1
ATOM 1311 C CA . LYS A 1 165 ? 13.313 10.723 -9.371 1.00 84.31 165 LYS A CA 1
ATOM 1312 C C . LYS A 1 165 ? 12.364 9.708 -9.996 1.00 84.31 165 LYS A C 1
ATOM 1314 O O . LYS A 1 165 ? 12.253 9.646 -11.214 1.00 84.31 165 LYS A O 1
ATOM 1319 N N . PHE A 1 166 ? 11.629 8.969 -9.165 1.00 86.25 166 PHE A N 1
ATOM 1320 C CA . PHE A 1 166 ? 10.622 8.020 -9.640 1.00 86.25 166 PHE A CA 1
ATOM 1321 C C . PHE A 1 166 ? 9.508 8.713 -10.438 1.00 86.25 166 PHE A C 1
ATOM 1323 O O . PHE A 1 166 ? 9.081 8.205 -11.473 1.00 86.25 166 PHE A O 1
ATOM 1330 N N . LYS A 1 167 ? 9.086 9.910 -10.009 1.00 83.69 167 LYS A N 1
ATOM 1331 C CA . LYS A 1 167 ? 8.090 10.729 -10.716 1.00 83.69 167 LYS A CA 1
ATOM 1332 C C . LYS A 1 167 ? 8.492 11.121 -12.134 1.00 83.69 167 LYS A C 1
ATOM 1334 O O . LYS A 1 167 ? 7.622 11.235 -12.989 1.00 83.69 167 LYS A O 1
ATOM 1339 N N . GLY A 1 168 ? 9.784 11.334 -12.370 1.00 82.06 168 GLY A N 1
ATOM 1340 C CA . GLY A 1 168 ? 10.311 11.640 -13.700 1.00 82.06 168 GLY A CA 1
ATOM 1341 C C . GLY A 1 168 ? 10.349 10.434 -14.640 1.00 82.06 168 GLY A C 1
ATOM 1342 O O . GLY A 1 168 ? 10.690 10.591 -15.805 1.00 82.06 168 GLY A O 1
ATOM 1343 N N . SER A 1 169 ? 10.026 9.234 -14.151 1.00 83.88 169 SER A N 1
ATOM 1344 C CA . SER A 1 169 ? 10.127 8.011 -14.940 1.00 83.88 169 SER A CA 1
ATOM 1345 C C . SER A 1 169 ? 8.847 7.693 -15.731 1.00 83.88 169 SER A C 1
ATOM 1347 O O . SER A 1 169 ? 7.747 8.054 -15.294 1.00 83.88 169 SER A O 1
ATOM 1349 N N . PRO A 1 170 ? 8.946 6.923 -16.833 1.00 78.25 170 PRO A N 1
ATOM 1350 C CA . PRO A 1 170 ? 7.787 6.497 -17.627 1.00 78.25 170 PRO A CA 1
ATOM 1351 C C . PRO A 1 170 ? 6.725 5.732 -16.822 1.00 78.25 170 PRO A C 1
ATOM 1353 O O . PRO A 1 170 ? 5.525 5.868 -17.072 1.00 78.25 170 PRO A O 1
ATOM 1356 N N . LEU A 1 171 ? 7.148 4.976 -15.800 1.00 81.38 171 LEU A N 1
ATOM 1357 C CA . LEU A 1 171 ? 6.239 4.240 -14.921 1.00 81.38 171 LEU A CA 1
ATOM 1358 C C . LEU A 1 171 ? 5.271 5.156 -14.173 1.00 81.38 171 LEU A C 1
ATOM 1360 O O . LEU A 1 171 ? 4.155 4.734 -13.879 1.00 81.38 171 LEU A O 1
ATOM 1364 N N . MET A 1 172 ? 5.637 6.409 -13.899 1.00 85.00 172 MET A N 1
ATOM 1365 C CA . MET A 1 172 ? 4.786 7.315 -13.129 1.00 85.00 172 MET A CA 1
ATOM 1366 C C . MET A 1 172 ? 3.389 7.469 -13.745 1.00 85.00 172 MET A C 1
ATOM 1368 O O . MET A 1 172 ? 2.409 7.533 -13.008 1.00 85.00 172 MET A O 1
ATOM 1372 N N . CYS A 1 173 ? 3.256 7.458 -15.076 1.00 80.62 173 CYS A N 1
ATOM 1373 C CA . CYS A 1 173 ? 1.942 7.503 -15.727 1.00 80.62 173 CYS A CA 1
ATOM 1374 C C . CYS A 1 173 ? 1.091 6.273 -15.379 1.00 80.62 173 CYS A C 1
ATOM 1376 O O . CYS A 1 173 ? -0.087 6.408 -15.049 1.00 80.62 173 CYS A O 1
ATOM 1378 N N . PHE A 1 174 ? 1.698 5.087 -15.371 1.00 80.69 174 PHE A N 1
ATOM 1379 C CA . PHE A 1 174 ? 1.032 3.850 -14.973 1.00 80.69 174 PHE A CA 1
ATOM 1380 C C . PHE A 1 174 ? 0.582 3.911 -13.509 1.00 80.69 174 PHE A C 1
ATOM 1382 O O . PHE A 1 174 ? -0.599 3.742 -13.219 1.00 80.69 174 PHE A O 1
ATOM 1389 N N . TYR A 1 175 ? 1.487 4.264 -12.590 1.00 84.56 175 TYR A N 1
ATOM 1390 C CA . TYR A 1 175 ? 1.154 4.420 -11.167 1.00 84.56 175 TYR A CA 1
ATOM 1391 C C . TYR A 1 175 ? 0.152 5.529 -10.900 1.00 84.56 175 TYR A C 1
ATOM 1393 O O . TYR A 1 175 ? -0.550 5.485 -9.898 1.00 84.56 175 TYR A O 1
ATOM 1401 N N . LYS A 1 176 ? 0.069 6.537 -11.763 1.00 86.75 176 LYS A N 1
ATOM 1402 C CA . LYS A 1 176 ? -0.915 7.599 -11.624 1.00 86.75 176 LYS A CA 1
ATOM 1403 C C . LYS A 1 176 ? -2.304 7.083 -11.995 1.00 86.75 176 LYS A C 1
ATOM 1405 O O . LYS A 1 176 ? -3.209 7.182 -11.176 1.00 86.75 176 LYS A O 1
ATOM 1410 N N . PHE A 1 177 ? -2.461 6.485 -13.172 1.00 85.31 177 PHE A N 1
ATOM 1411 C CA . PHE A 1 177 ? -3.782 6.258 -13.767 1.00 85.31 177 PHE A CA 1
ATOM 1412 C C . PHE A 1 177 ? -4.342 4.837 -13.618 1.00 85.31 177 PHE A C 1
ATOM 1414 O O . PHE A 1 177 ? -5.556 4.672 -13.718 1.00 85.31 177 PHE A O 1
ATOM 1421 N N . ALA A 1 178 ? -3.510 3.825 -13.361 1.00 84.06 178 ALA A N 1
ATOM 1422 C CA . ALA A 1 178 ? -3.972 2.443 -13.229 1.00 84.06 178 ALA A CA 1
ATOM 1423 C C . ALA A 1 178 ? -4.799 2.227 -11.957 1.00 84.06 178 ALA A C 1
ATOM 1425 O O . ALA A 1 178 ? -4.328 2.525 -10.854 1.00 84.06 178 ALA A O 1
ATOM 1426 N N . ASP A 1 179 ? -5.997 1.657 -12.074 1.00 85.38 179 ASP A N 1
ATOM 1427 C CA . ASP A 1 179 ? -6.736 1.241 -10.885 1.00 85.38 179 ASP A CA 1
ATOM 1428 C C . ASP A 1 179 ? -6.063 0.068 -10.139 1.00 85.38 179 ASP A C 1
ATOM 1430 O O . ASP A 1 179 ? -5.235 -0.661 -10.689 1.00 85.38 179 ASP A O 1
ATOM 1434 N N . LEU A 1 180 ? -6.412 -0.091 -8.856 1.00 82.06 180 LEU A N 1
ATOM 1435 C CA . LEU A 1 180 ? -5.894 -1.118 -7.958 1.00 82.06 180 LEU A CA 1
ATOM 1436 C C . LEU A 1 180 ? -6.068 -2.544 -8.497 1.00 82.06 180 LEU A C 1
ATOM 1438 O O . LEU A 1 180 ? -5.235 -3.413 -8.241 1.00 82.06 180 LEU A O 1
ATOM 1442 N N . GLU A 1 181 ? -7.128 -2.788 -9.263 1.00 78.62 181 GLU A N 1
ATOM 1443 C CA . GLU A 1 181 ? -7.385 -4.089 -9.882 1.00 78.62 181 GLU A CA 1
ATOM 1444 C C . GLU A 1 181 ? -6.256 -4.545 -10.788 1.00 78.62 181 GLU A C 1
ATOM 1446 O O . GLU A 1 181 ? -5.891 -5.716 -10.749 1.00 78.62 181 GLU A O 1
ATOM 1451 N N . LEU A 1 182 ? -5.618 -3.626 -11.514 1.00 77.19 182 LEU A N 1
ATOM 1452 C CA . LEU A 1 182 ? -4.508 -3.984 -12.387 1.00 77.19 182 LEU A CA 1
ATOM 1453 C C . LEU A 1 182 ? -3.347 -4.602 -11.599 1.00 77.19 182 LEU A C 1
ATOM 1455 O O . LEU A 1 182 ? -2.650 -5.496 -12.083 1.00 77.19 182 LEU A O 1
ATOM 1459 N N . PHE A 1 183 ? -3.167 -4.171 -10.354 1.00 74.81 183 PHE A N 1
ATOM 1460 C CA . PHE A 1 183 ? -2.139 -4.702 -9.473 1.00 74.81 183 PHE A CA 1
ATOM 1461 C C . PHE A 1 183 ? -2.512 -6.077 -8.897 1.00 74.81 183 PHE A C 1
ATOM 1463 O O . PHE A 1 183 ? -1.608 -6.875 -8.675 1.00 74.81 183 PHE A O 1
ATOM 1470 N N . ASN A 1 184 ? -3.802 -6.420 -8.790 1.00 73.06 184 ASN A N 1
ATOM 1471 C CA . ASN A 1 184 ? -4.275 -7.659 -8.152 1.00 73.06 184 ASN A CA 1
ATOM 1472 C C . ASN A 1 184 ? -4.846 -8.730 -9.107 1.00 73.06 184 ASN A C 1
ATOM 1474 O O . ASN A 1 184 ? -4.883 -9.893 -8.726 1.00 73.06 184 ASN A O 1
ATOM 1478 N N . SER A 1 185 ? -5.283 -8.382 -10.325 1.00 68.25 185 SER A N 1
ATOM 1479 C CA . SER A 1 185 ? -5.945 -9.314 -11.256 1.00 68.25 185 SER A CA 1
ATOM 1480 C C . SER A 1 185 ? -5.686 -8.928 -12.728 1.00 68.25 185 SER A C 1
ATOM 1482 O O . SER A 1 185 ? -6.205 -7.915 -13.189 1.00 68.25 185 SER A O 1
ATOM 1484 N N . PRO A 1 186 ? -4.870 -9.682 -13.494 1.00 53.62 186 PRO A N 1
ATOM 1485 C CA . PRO A 1 186 ? -4.497 -9.319 -14.870 1.00 53.62 186 PRO A CA 1
ATOM 1486 C C . PRO A 1 186 ? -5.514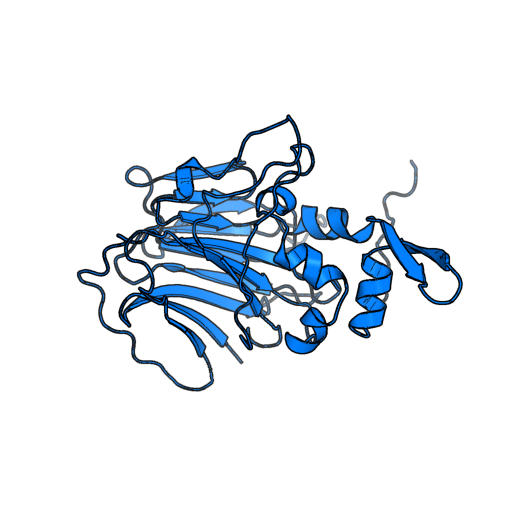 -9.721 -15.949 1.00 53.62 186 PRO A C 1
ATOM 1488 O O . PRO A 1 186 ? -5.444 -9.208 -17.062 1.00 53.62 186 PRO A O 1
ATOM 1491 N N . ASN A 1 187 ? -6.426 -10.648 -15.646 1.00 57.75 187 ASN A N 1
ATOM 1492 C CA . ASN A 1 187 ? -7.313 -11.263 -16.646 1.00 57.75 187 ASN A CA 1
ATOM 1493 C C . ASN A 1 187 ? -8.662 -10.555 -16.791 1.00 57.75 187 ASN A C 1
ATOM 1495 O O . ASN A 1 187 ? -9.544 -11.046 -17.488 1.00 57.75 187 ASN A O 1
ATOM 1499 N N . LYS A 1 188 ? -8.844 -9.449 -16.077 1.00 58.28 188 LYS A N 1
ATOM 1500 C CA . LYS A 1 188 ? -10.050 -8.636 -16.108 1.00 58.28 188 LYS A CA 1
ATOM 1501 C C . LYS A 1 188 ? -9.619 -7.275 -16.621 1.00 58.28 188 LYS A C 1
ATOM 1503 O O . LYS A 1 188 ? -8.575 -6.777 -16.218 1.00 58.28 188 LYS A O 1
ATOM 1508 N N . GLY A 1 189 ? -10.398 -6.738 -17.543 1.00 59.50 189 GLY A N 1
ATOM 1509 C CA . GLY A 1 189 ? -10.366 -5.375 -18.047 1.00 59.50 189 GLY A CA 1
ATOM 1510 C C . GLY A 1 189 ? -9.528 -4.265 -17.384 1.00 59.50 189 GLY A C 1
ATOM 1511 O O . GLY A 1 189 ? -9.338 -4.214 -16.174 1.00 59.50 189 GLY A O 1
ATOM 1512 N N . PHE A 1 190 ? -9.108 -3.267 -18.170 1.00 70.38 190 PHE A N 1
ATOM 1513 C CA . PHE A 1 190 ? -8.373 -2.113 -17.636 1.00 70.38 190 PHE A CA 1
ATOM 1514 C C . PHE A 1 190 ? -9.309 -1.008 -17.139 1.00 70.38 190 PHE A C 1
ATOM 1516 O O . PHE A 1 190 ? -10.093 -0.427 -17.895 1.00 70.38 190 PHE A O 1
ATOM 1523 N N . ASN A 1 191 ? -9.142 -0.676 -15.863 1.00 77.56 191 ASN A N 1
ATOM 1524 C CA . ASN A 1 191 ? -9.821 0.417 -15.188 1.00 77.56 191 ASN A CA 1
ATOM 1525 C C . ASN A 1 191 ? -8.874 1.612 -15.012 1.00 77.56 191 ASN A C 1
ATOM 1527 O O . ASN A 1 191 ? -7.722 1.454 -14.594 1.00 77.56 191 ASN A O 1
ATOM 1531 N N . ILE A 1 192 ? -9.364 2.809 -15.349 1.00 81.56 192 ILE A N 1
ATOM 1532 C CA . ILE A 1 192 ? -8.591 4.055 -15.298 1.00 81.56 192 ILE A CA 1
ATOM 1533 C C . ILE A 1 192 ? -9.187 5.020 -14.277 1.00 81.56 192 ILE A C 1
ATOM 1535 O O . ILE A 1 192 ? -10.383 5.321 -14.281 1.00 81.56 192 ILE A O 1
ATOM 1539 N N . ILE A 1 193 ? -8.308 5.567 -13.441 1.00 84.75 193 ILE A N 1
ATOM 1540 C CA . ILE A 1 193 ? -8.619 6.632 -12.491 1.00 84.75 193 ILE A CA 1
ATOM 1541 C C . ILE A 1 193 ? -8.546 7.977 -13.222 1.00 84.75 193 ILE A C 1
ATOM 1543 O O . ILE A 1 193 ? -7.510 8.327 -13.784 1.00 84.75 193 ILE A O 1
ATOM 1547 N N . ARG A 1 194 ? -9.630 8.763 -13.204 1.00 71.75 194 ARG A N 1
ATOM 1548 C CA . ARG A 1 194 ? -9.730 9.990 -14.019 1.00 71.75 194 ARG A CA 1
ATOM 1549 C C . ARG A 1 194 ? -9.063 11.231 -13.417 1.00 71.75 194 ARG A C 1
ATOM 1551 O O . ARG A 1 194 ? -8.728 12.141 -14.171 1.00 71.75 194 ARG A O 1
ATOM 1558 N N . LYS A 1 195 ? -8.842 11.291 -12.101 1.00 77.56 195 LYS A N 1
ATOM 1559 C CA . LYS A 1 195 ? -8.206 12.438 -11.416 1.00 77.56 195 LYS A CA 1
ATOM 1560 C C . LYS A 1 195 ? -7.393 12.007 -10.181 1.00 77.56 195 LYS A C 1
ATOM 1562 O O . LYS A 1 195 ? -7.773 12.320 -9.059 1.00 77.56 195 LYS A O 1
ATOM 1567 N N . PRO A 1 196 ? -6.320 11.223 -10.364 1.00 82.31 196 PRO A N 1
ATOM 1568 C CA . PRO A 1 196 ? -5.446 10.827 -9.265 1.00 82.31 196 PRO A CA 1
ATOM 1569 C C . PRO A 1 196 ? -4.509 11.974 -8.864 1.00 82.31 196 PRO A C 1
ATOM 1571 O O . PRO A 1 196 ? -3.827 12.558 -9.716 1.00 82.31 196 PRO A O 1
ATOM 1574 N N . ASP A 1 197 ? -4.410 12.214 -7.561 1.00 85.56 197 ASP A N 1
ATOM 1575 C CA . ASP A 1 197 ? -3.423 13.110 -6.969 1.00 85.56 197 ASP A CA 1
ATOM 1576 C C . ASP A 1 197 ? -2.254 12.290 -6.424 1.00 85.56 197 ASP A C 1
ATOM 1578 O O . ASP A 1 197 ? -2.428 11.210 -5.858 1.00 85.56 197 ASP A O 1
ATOM 1582 N N . ILE A 1 198 ? -1.038 12.795 -6.596 1.00 84.25 198 ILE A N 1
ATOM 1583 C CA . ILE A 1 198 ? 0.152 12.213 -5.979 1.00 84.25 198 ILE A CA 1
ATOM 1584 C C . ILE A 1 198 ? 0.549 13.131 -4.839 1.00 84.25 198 ILE A C 1
ATOM 1586 O O . ILE A 1 198 ? 0.761 14.319 -5.062 1.00 84.25 198 ILE A O 1
ATOM 1590 N N . LEU A 1 199 ? 0.609 12.573 -3.633 1.00 81.00 199 LEU A N 1
ATOM 1591 C CA . LEU A 1 199 ? 1.033 13.287 -2.441 1.00 81.00 199 LEU A CA 1
ATOM 1592 C C . LEU A 1 199 ? 2.556 13.214 -2.337 1.00 81.00 199 LEU A C 1
ATOM 1594 O O . LEU A 1 199 ? 3.159 12.142 -2.467 1.00 81.00 199 LEU A O 1
ATOM 1598 N N . ASP A 1 200 ? 3.172 14.371 -2.122 1.00 66.06 200 ASP A N 1
ATOM 1599 C CA . ASP A 1 200 ? 4.606 14.548 -2.316 1.00 66.06 200 ASP A CA 1
ATOM 1600 C C . ASP A 1 200 ? 5.410 14.344 -1.029 1.00 66.06 200 ASP A C 1
ATOM 1602 O O . ASP A 1 200 ? 4.946 14.612 0.074 1.00 66.06 200 ASP A O 1
ATOM 1606 N N . ASP A 1 201 ? 6.645 13.868 -1.214 1.00 62.31 201 ASP A N 1
ATOM 1607 C CA . ASP A 1 201 ? 7.730 13.836 -0.222 1.00 62.31 201 ASP A CA 1
ATOM 1608 C C . ASP A 1 201 ? 7.462 13.051 1.079 1.00 62.31 201 ASP A C 1
ATOM 1610 O O . ASP A 1 201 ? 7.658 13.525 2.200 1.00 62.31 201 ASP A O 1
ATOM 1614 N N . ILE A 1 202 ? 7.060 11.784 0.936 1.00 69.56 202 ILE A N 1
ATOM 1615 C CA . ILE A 1 202 ? 6.891 10.868 2.068 1.00 69.56 202 ILE A CA 1
ATOM 1616 C C . ILE A 1 202 ? 8.088 9.916 2.140 1.00 69.56 202 ILE A C 1
ATOM 1618 O O . ILE A 1 202 ? 8.340 9.107 1.242 1.00 69.56 202 ILE A O 1
ATOM 1622 N N . LYS A 1 203 ? 8.842 9.993 3.241 1.00 63.78 203 LYS A N 1
ATOM 1623 C CA . LYS A 1 203 ? 9.991 9.113 3.485 1.00 63.78 203 LYS A CA 1
ATOM 1624 C C . LYS A 1 203 ? 9.586 7.925 4.365 1.00 63.78 203 LYS A C 1
ATOM 1626 O O . LYS A 1 203 ? 8.962 8.085 5.413 1.00 63.78 203 LYS A O 1
ATOM 1631 N N . GLY A 1 204 ? 9.959 6.721 3.931 1.00 55.94 204 GLY A N 1
ATOM 1632 C CA . GLY A 1 204 ? 9.692 5.435 4.580 1.00 55.94 204 GLY A CA 1
ATOM 1633 C C . GLY A 1 204 ? 10.961 4.737 5.065 1.00 55.94 204 GLY A C 1
ATOM 1634 O O . GLY A 1 204 ? 11.170 3.554 4.815 1.00 55.94 204 GLY A O 1
ATOM 1635 N N . GLY A 1 205 ? 11.850 5.465 5.731 1.00 64.88 205 GLY A N 1
ATOM 1636 C CA . GLY A 1 205 ? 13.154 4.989 6.171 1.00 64.88 205 GLY A CA 1
ATOM 1637 C C . GLY A 1 205 ? 14.191 5.185 5.069 1.00 64.88 205 GLY A C 1
ATOM 1638 O O . GLY A 1 205 ? 14.481 6.311 4.684 1.00 64.88 205 GLY A O 1
ATOM 1639 N N . THR A 1 206 ? 14.782 4.091 4.585 1.00 68.69 206 THR A N 1
ATOM 1640 C CA . THR A 1 206 ? 15.725 4.106 3.445 1.00 68.69 206 THR A CA 1
ATOM 1641 C C . THR A 1 206 ? 15.031 4.052 2.084 1.00 68.69 206 THR A C 1
ATOM 1643 O O . THR A 1 206 ? 15.692 4.152 1.051 1.00 68.69 206 THR A O 1
ATOM 1646 N N . ASN A 1 207 ? 13.713 3.864 2.088 1.00 81.94 207 ASN A N 1
ATOM 1647 C CA . ASN A 1 207 ? 12.875 3.771 0.905 1.00 81.94 207 ASN A CA 1
ATOM 1648 C C . ASN A 1 207 ? 11.986 5.014 0.832 1.00 81.94 207 ASN A C 1
ATOM 1650 O O . ASN A 1 207 ? 11.489 5.493 1.857 1.00 81.94 207 ASN A O 1
ATOM 1654 N N . GLY A 1 208 ? 11.776 5.540 -0.373 1.00 84.44 208 GLY A N 1
ATOM 1655 C CA . GLY A 1 208 ? 10.694 6.492 -0.601 1.00 84.44 208 GLY A CA 1
ATOM 1656 C C . GLY A 1 208 ? 9.344 5.780 -0.531 1.00 84.44 208 GLY A C 1
ATOM 1657 O O . GLY A 1 208 ? 9.252 4.596 -0.858 1.00 84.44 208 GLY A O 1
ATOM 1658 N N . ILE A 1 209 ? 8.302 6.487 -0.105 1.00 87.94 209 ILE A N 1
ATOM 1659 C CA . ILE A 1 209 ? 6.923 6.016 -0.232 1.00 87.94 209 ILE A CA 1
ATOM 1660 C C . ILE A 1 209 ? 6.197 7.006 -1.131 1.00 87.94 209 ILE A C 1
ATOM 1662 O O . ILE A 1 209 ? 6.164 8.202 -0.858 1.00 87.94 209 ILE A O 1
ATOM 1666 N N . LEU A 1 210 ? 5.627 6.501 -2.215 1.00 89.50 210 LEU A N 1
ATOM 1667 C CA . LEU A 1 210 ? 4.708 7.251 -3.054 1.00 89.50 210 LEU A CA 1
ATOM 1668 C C . LEU A 1 210 ? 3.300 7.005 -2.515 1.00 89.50 210 LEU A C 1
ATOM 1670 O O . LEU A 1 210 ? 2.893 5.850 -2.378 1.00 89.50 210 LEU A O 1
ATOM 1674 N N . VAL A 1 211 ? 2.565 8.072 -2.209 1.00 90.88 211 VAL A N 1
ATOM 1675 C CA . VAL A 1 211 ? 1.154 7.962 -1.827 1.00 90.88 211 VAL A CA 1
ATOM 1676 C C . VAL A 1 211 ? 0.304 8.583 -2.916 1.00 90.88 211 VAL A C 1
ATOM 1678 O O . VAL A 1 211 ? 0.481 9.748 -3.267 1.00 90.88 211 VAL A O 1
ATOM 1681 N N . ARG A 1 212 ? -0.617 7.794 -3.463 1.00 91.38 212 ARG A N 1
ATOM 1682 C CA . ARG A 1 212 ? -1.609 8.266 -4.427 1.00 91.38 212 ARG A CA 1
ATOM 1683 C C . ARG A 1 212 ? -2.944 8.434 -3.725 1.00 91.38 212 ARG A C 1
ATOM 1685 O O . ARG A 1 212 ? -3.427 7.497 -3.097 1.00 91.38 212 ARG A O 1
ATOM 1692 N N . LEU A 1 213 ? -3.537 9.608 -3.869 1.00 91.31 213 LEU A N 1
ATOM 1693 C CA . LEU A 1 213 ? -4.890 9.909 -3.442 1.00 91.31 213 LEU A CA 1
ATOM 1694 C C . LEU A 1 213 ? -5.841 9.770 -4.632 1.00 91.31 213 LEU A C 1
ATOM 1696 O O . LEU A 1 213 ? -5.659 10.382 -5.684 1.00 91.31 213 LEU A O 1
ATOM 1700 N N . VAL A 1 214 ? -6.877 8.964 -4.444 1.00 89.81 214 VAL A N 1
ATOM 1701 C CA . VAL A 1 214 ? -7.992 8.811 -5.373 1.00 89.81 214 VAL A CA 1
ATOM 1702 C C . VAL A 1 214 ? -9.244 9.333 -4.693 1.00 89.81 214 VAL A C 1
ATOM 1704 O O . VAL A 1 214 ? -9.690 8.790 -3.681 1.00 89.81 214 VAL A O 1
ATOM 1707 N N . ARG A 1 215 ? -9.809 10.404 -5.243 1.00 87.94 215 ARG A N 1
ATOM 1708 C CA . ARG A 1 215 ? -11.081 10.966 -4.785 1.00 87.94 215 ARG A CA 1
ATOM 1709 C C . ARG A 1 215 ? -12.223 10.268 -5.495 1.00 87.94 215 ARG A C 1
ATOM 1711 O O . ARG A 1 215 ? -12.119 9.996 -6.686 1.00 87.94 215 ARG A O 1
ATOM 1718 N N . ASN A 1 216 ? -13.288 9.992 -4.752 1.00 85.62 216 ASN A N 1
ATOM 1719 C CA . ASN A 1 216 ? -14.450 9.254 -5.225 1.00 85.62 216 ASN A CA 1
ATOM 1720 C C . ASN A 1 216 ? -14.055 7.948 -5.942 1.00 85.62 216 ASN A C 1
ATOM 1722 O O . ASN A 1 216 ? -14.302 7.801 -7.135 1.00 85.62 216 ASN A O 1
ATOM 1726 N N . PRO A 1 217 ? -13.423 6.983 -5.250 1.00 84.00 217 PRO A N 1
ATOM 1727 C CA . PRO A 1 217 ? -12.910 5.768 -5.883 1.00 84.00 217 PRO A CA 1
ATOM 1728 C C . PRO A 1 217 ? -14.001 4.836 -6.455 1.00 84.00 217 PRO A C 1
ATOM 1730 O O . PRO A 1 217 ? -13.666 3.793 -7.011 1.00 84.00 217 PRO A O 1
ATOM 1733 N N . ALA A 1 218 ? -15.285 5.189 -6.334 1.00 80.19 218 ALA A N 1
ATOM 1734 C CA . ALA A 1 218 ? -16.386 4.555 -7.059 1.00 80.19 218 ALA A CA 1
ATOM 1735 C C . ALA A 1 218 ? -16.545 5.092 -8.503 1.00 80.19 218 ALA A C 1
ATOM 1737 O O . ALA A 1 218 ? -17.090 4.403 -9.360 1.00 80.19 218 ALA A O 1
ATOM 1738 N N . ASP A 1 219 ? -16.050 6.299 -8.800 1.00 79.25 219 ASP A N 1
ATOM 1739 C CA . ASP A 1 219 ? -16.108 6.933 -10.126 1.00 79.25 219 ASP A CA 1
ATOM 1740 C C . ASP A 1 219 ? -14.878 6.561 -10.972 1.00 79.25 219 ASP A C 1
ATOM 1742 O O . ASP A 1 219 ? -13.940 7.340 -11.173 1.00 79.25 219 A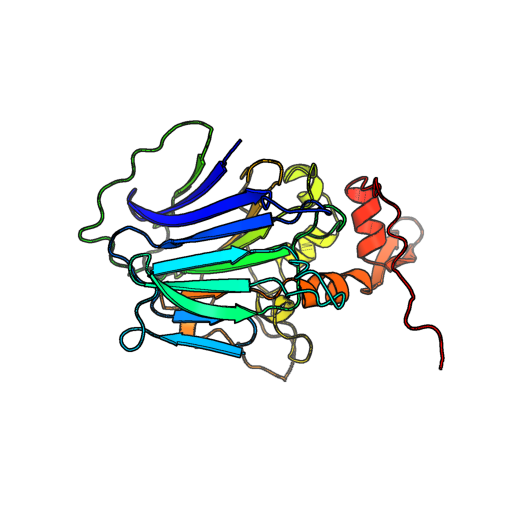SP A O 1
ATOM 1746 N N . ILE A 1 220 ? -14.860 5.309 -11.433 1.00 77.88 220 ILE A N 1
ATOM 1747 C CA . ILE A 1 220 ? -13.801 4.739 -12.274 1.00 77.88 220 ILE A CA 1
ATOM 1748 C C . ILE A 1 220 ? -14.314 4.536 -13.697 1.00 77.88 220 ILE A C 1
ATOM 1750 O O . ILE A 1 220 ? -15.431 4.063 -13.917 1.00 77.88 220 ILE A O 1
ATOM 1754 N N . HIS A 1 221 ? -13.474 4.849 -14.687 1.00 71.75 221 HIS A N 1
ATOM 1755 C CA . HIS A 1 221 ? -13.810 4.590 -16.080 1.00 71.75 221 HIS A CA 1
ATOM 1756 C C . HIS A 1 221 ? -13.326 3.217 -16.534 1.00 71.75 221 HIS A C 1
ATOM 1758 O O . HIS A 1 221 ? -12.157 2.867 -16.359 1.00 71.75 221 HIS A O 1
ATOM 1764 N N . LYS A 1 222 ? -14.240 2.469 -17.152 1.00 70.75 222 LYS A N 1
ATOM 1765 C CA . LYS A 1 222 ? -14.025 1.110 -17.645 1.00 70.75 222 LYS A CA 1
ATOM 1766 C C . LYS A 1 222 ? -13.753 1.163 -19.144 1.00 70.75 222 LYS A C 1
ATOM 1768 O O . LYS A 1 222 ? -14.554 1.736 -19.879 1.00 70.75 222 LYS A O 1
ATOM 1773 N N . HIS A 1 223 ? -12.646 0.574 -19.587 1.00 63.88 223 HIS A N 1
ATOM 1774 C CA . HIS A 1 223 ? -12.255 0.548 -21.005 1.00 63.88 223 HIS A CA 1
ATOM 1775 C C . HIS A 1 223 ? -12.469 -0.810 -21.692 1.00 63.88 223 HIS A C 1
ATOM 1777 O O . HIS A 1 223 ? -12.065 -0.986 -22.837 1.00 63.88 223 HIS A O 1
ATOM 1783 N N . SER A 1 224 ? -13.095 -1.769 -21.012 1.00 60.75 224 SER A N 1
ATOM 1784 C CA . SER A 1 224 ? -13.272 -3.144 -21.495 1.00 60.75 224 SER A CA 1
ATOM 1785 C C . SER A 1 224 ? -14.529 -3.791 -20.919 1.00 60.75 224 SER A C 1
ATOM 1787 O O . SER A 1 224 ? -14.915 -3.498 -19.782 1.00 60.75 224 SER A O 1
ATOM 1789 N N . ASP A 1 225 ? -15.086 -4.735 -21.671 1.00 55.19 225 ASP A N 1
ATOM 1790 C CA . ASP A 1 225 ? -16.405 -5.330 -21.429 1.00 55.19 225 ASP A CA 1
ATOM 1791 C C . ASP A 1 225 ? -16.479 -6.269 -20.209 1.00 55.19 225 ASP A C 1
ATOM 1793 O O . ASP A 1 225 ? -17.570 -6.532 -19.704 1.00 55.19 225 ASP A O 1
ATOM 1797 N N . ASP A 1 226 ? -15.341 -6.695 -19.649 1.00 56.88 226 ASP A N 1
ATOM 1798 C CA . ASP A 1 226 ? -15.297 -7.559 -18.453 1.00 56.88 226 ASP A CA 1
ATOM 1799 C C . ASP A 1 226 ? -15.762 -6.836 -17.167 1.00 56.88 226 ASP A C 1
ATOM 1801 O O . ASP A 1 226 ? -16.051 -7.471 -16.150 1.00 56.88 226 ASP A O 1
ATOM 1805 N N . GLY A 1 227 ? -15.857 -5.500 -17.220 1.00 54.34 227 GLY A N 1
ATOM 1806 C CA . GLY A 1 227 ? -16.886 -4.671 -16.582 1.00 54.34 227 GLY A CA 1
ATOM 1807 C C . GLY A 1 227 ? -17.046 -4.635 -15.054 1.00 54.34 227 GLY A C 1
ATOM 1808 O O . GLY A 1 227 ? -17.798 -3.784 -14.567 1.00 54.34 227 GLY A O 1
ATOM 1809 N N . LYS A 1 228 ? -16.399 -5.490 -14.260 1.00 59.09 228 LYS A N 1
ATOM 1810 C CA . LYS A 1 228 ? -16.603 -5.528 -12.801 1.00 59.09 228 LYS A CA 1
ATOM 1811 C C . LYS A 1 228 ? -15.496 -4.793 -12.068 1.00 59.09 228 LYS A C 1
ATOM 1813 O O . LYS A 1 228 ? -14.348 -5.204 -12.134 1.00 59.09 228 LYS A O 1
ATOM 1818 N N . GLN A 1 229 ? -15.888 -3.749 -11.336 1.00 70.75 229 GLN A N 1
ATOM 1819 C CA . GLN A 1 229 ? -15.015 -3.164 -10.334 1.00 70.75 229 GLN A CA 1
ATOM 1820 C C . GLN A 1 229 ? -15.077 -4.061 -9.093 1.00 70.75 229 GLN A C 1
ATOM 1822 O O . GLN A 1 229 ? -16.087 -4.081 -8.389 1.00 70.75 229 GLN A O 1
ATOM 1827 N N . ILE A 1 230 ? -14.023 -4.830 -8.858 1.00 68.69 230 ILE A N 1
ATOM 1828 C CA . ILE A 1 230 ? -13.918 -5.831 -7.797 1.00 68.69 230 ILE A CA 1
ATOM 1829 C C . ILE A 1 230 ? -14.062 -5.153 -6.425 1.00 68.69 230 ILE A C 1
ATOM 1831 O O . ILE A 1 230 ? -14.707 -5.694 -5.537 1.00 68.69 230 ILE A O 1
ATOM 1835 N N . PHE A 1 231 ? -13.567 -3.917 -6.285 1.00 76.12 231 PHE A N 1
ATOM 1836 C CA . PHE A 1 231 ? -13.548 -3.178 -5.016 1.00 76.12 231 PHE A CA 1
ATOM 1837 C C . PHE A 1 231 ? -14.662 -2.125 -4.851 1.00 76.12 231 PHE A C 1
ATOM 1839 O O . PHE A 1 231 ? -14.566 -1.275 -3.965 1.00 76.12 231 PHE A O 1
ATOM 1846 N N . HIS A 1 232 ? -15.718 -2.151 -5.674 1.00 79.62 232 HIS A N 1
ATOM 1847 C CA . HIS A 1 232 ? -16.815 -1.172 -5.572 1.00 79.62 232 HIS A CA 1
ATOM 1848 C C . HIS A 1 232 ? -17.574 -1.279 -4.239 1.00 79.62 232 HIS A C 1
ATOM 1850 O O . HIS A 1 232 ? -17.928 -0.282 -3.621 1.00 79.62 232 HIS A O 1
ATOM 1856 N N . GLU A 1 233 ? -17.814 -2.493 -3.742 1.00 79.62 233 GLU A N 1
ATOM 1857 C CA . GLU A 1 233 ? -18.588 -2.691 -2.505 1.00 79.62 233 GLU A CA 1
ATOM 1858 C C . GLU A 1 233 ? -17.890 -2.128 -1.258 1.00 79.62 233 GLU A C 1
ATOM 1860 O O . GLU A 1 233 ? -18.542 -1.742 -0.286 1.00 79.62 233 GLU A O 1
ATOM 1865 N N . VAL A 1 234 ? -16.559 -2.065 -1.289 1.00 86.62 234 VAL A N 1
ATOM 1866 C CA . VAL A 1 234 ? -15.733 -1.612 -0.165 1.00 86.62 234 VAL A CA 1
ATOM 1867 C C . VAL A 1 234 ? -15.304 -0.153 -0.285 1.00 86.62 234 VAL A C 1
ATOM 1869 O O . VAL A 1 234 ? -14.750 0.392 0.671 1.00 86.62 234 VAL A O 1
ATOM 1872 N N . SER A 1 235 ? -15.605 0.513 -1.409 1.00 86.44 235 SER A N 1
ATOM 1873 C CA . SER A 1 235 ? -15.159 1.887 -1.664 1.00 86.44 235 SER A CA 1
ATOM 1874 C C . SER A 1 235 ? -15.814 2.949 -0.784 1.00 86.44 235 SER A C 1
ATOM 1876 O O . SER A 1 235 ? -15.310 4.068 -0.694 1.00 86.44 235 SER A O 1
ATOM 1878 N N . HIS A 1 236 ? -16.917 2.589 -0.128 1.00 87.56 236 HIS A N 1
ATOM 1879 C CA . HIS A 1 236 ? -17.688 3.440 0.782 1.00 87.56 236 HIS A CA 1
ATOM 1880 C C . HIS A 1 236 ? -17.526 3.046 2.255 1.00 87.56 236 HIS A C 1
ATOM 1882 O O . HIS A 1 236 ? -18.287 3.506 3.102 1.00 87.56 236 HIS A O 1
ATOM 1888 N N . LYS A 1 237 ? -16.566 2.172 2.563 1.00 92.94 237 LYS A N 1
ATOM 1889 C CA . LYS A 1 237 ? -16.309 1.651 3.909 1.00 92.94 237 LYS A CA 1
ATOM 1890 C C . LYS A 1 237 ? -14.861 1.893 4.305 1.00 92.94 237 LYS A C 1
ATOM 1892 O O . LYS A 1 237 ? -14.008 2.086 3.436 1.00 92.94 237 LYS A O 1
ATOM 1897 N N . PHE A 1 238 ? -14.571 1.864 5.603 1.00 95.69 238 PHE A N 1
ATOM 1898 C CA . PHE A 1 238 ? -13.207 1.980 6.101 1.00 95.69 238 PHE A CA 1
ATOM 1899 C C . PHE A 1 238 ? -12.462 0.662 5.894 1.00 95.69 238 PHE A C 1
ATOM 1901 O O . PHE A 1 238 ? -12.405 -0.199 6.771 1.00 95.69 238 PHE A O 1
ATOM 1908 N N . SER A 1 239 ? -11.929 0.489 4.687 1.00 95.38 239 SER A N 1
ATOM 1909 C CA . SER A 1 239 ? -11.455 -0.802 4.191 1.00 95.38 239 SER A CA 1
ATOM 1910 C C . SER A 1 239 ? -9.967 -0.773 3.890 1.00 95.38 239 SER A C 1
ATOM 1912 O O . SER A 1 239 ? -9.460 0.193 3.322 1.00 95.38 239 SER A O 1
ATOM 1914 N N . LEU A 1 240 ? -9.271 -1.858 4.211 1.00 95.75 240 LEU A N 1
ATOM 1915 C CA . LEU A 1 240 ? -7.863 -2.052 3.894 1.00 95.75 240 LEU A CA 1
ATOM 1916 C C . LEU A 1 240 ? -7.707 -3.164 2.858 1.00 95.75 240 LEU A C 1
ATOM 1918 O O . LEU A 1 240 ? -8.117 -4.297 3.095 1.00 95.75 240 LEU A O 1
ATOM 1922 N N . ILE A 1 241 ? -7.046 -2.858 1.748 1.00 92.62 241 ILE A N 1
ATOM 1923 C CA . ILE A 1 241 ? -6.608 -3.841 0.756 1.00 92.62 241 ILE A CA 1
ATOM 1924 C C . ILE A 1 241 ? -5.106 -4.036 0.916 1.00 92.62 241 ILE A C 1
ATOM 1926 O O . ILE A 1 241 ? -4.362 -3.057 0.896 1.00 92.62 241 ILE A O 1
ATOM 1930 N N . ILE A 1 242 ? -4.644 -5.275 1.059 1.00 90.00 242 ILE A N 1
ATOM 1931 C CA . ILE A 1 242 ? -3.225 -5.631 0.957 1.00 90.00 242 ILE A CA 1
ATOM 1932 C C . ILE A 1 242 ? -2.984 -6.208 -0.431 1.00 90.00 242 ILE A C 1
ATOM 1934 O O . ILE A 1 242 ? -3.590 -7.215 -0.791 1.00 90.00 242 ILE A O 1
ATOM 1938 N N . ASN A 1 243 ? -2.105 -5.570 -1.195 1.00 84.25 243 ASN A N 1
ATOM 1939 C CA . ASN A 1 243 ? -1.835 -5.948 -2.579 1.00 84.25 243 ASN A CA 1
ATOM 1940 C C . ASN A 1 243 ? -0.814 -7.092 -2.651 1.00 84.25 243 ASN A C 1
ATOM 1942 O O . ASN A 1 243 ? 0.081 -7.178 -1.805 1.00 84.25 243 ASN A O 1
ATOM 1946 N N . ASP A 1 244 ? -0.926 -7.948 -3.671 1.00 74.25 244 ASP A N 1
ATOM 1947 C CA . ASP A 1 244 ? 0.094 -8.965 -3.957 1.00 74.25 244 ASP A CA 1
ATOM 1948 C C . ASP A 1 244 ? 1.282 -8.329 -4.710 1.00 74.25 244 ASP A C 1
ATOM 1950 O O . ASP A 1 244 ? 1.104 -7.794 -5.807 1.00 74.25 244 ASP A O 1
ATOM 1954 N N . PRO A 1 245 ? 2.503 -8.362 -4.151 1.00 67.06 245 PRO A N 1
ATOM 1955 C CA . PRO A 1 245 ? 3.664 -7.711 -4.754 1.00 67.06 2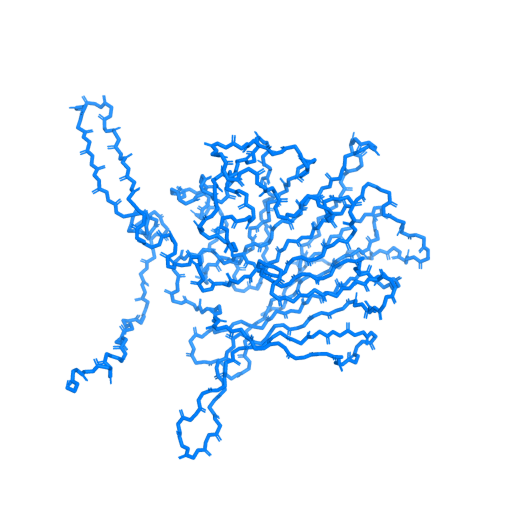45 PRO A CA 1
ATOM 1956 C C . PRO A 1 245 ? 4.210 -8.449 -5.991 1.00 67.06 245 PRO A C 1
ATOM 1958 O O . PRO A 1 245 ? 4.798 -7.809 -6.862 1.00 67.06 245 PRO A O 1
ATOM 1961 N N . ASN A 1 246 ? 4.036 -9.773 -6.095 1.00 62.47 246 ASN A N 1
ATOM 1962 C CA . ASN A 1 246 ? 4.716 -10.587 -7.112 1.00 62.47 246 ASN A CA 1
ATOM 1963 C C . ASN A 1 246 ? 4.154 -10.405 -8.511 1.00 62.47 246 ASN A C 1
ATOM 1965 O O . ASN A 1 246 ? 4.868 -10.510 -9.509 1.00 62.47 246 ASN A O 1
ATOM 1969 N N . ASP A 1 247 ? 2.852 -10.175 -8.585 1.00 64.44 247 ASP A N 1
ATOM 1970 C CA . ASP A 1 247 ? 2.170 -10.100 -9.864 1.00 64.44 247 ASP A CA 1
ATOM 1971 C C . ASP A 1 247 ? 2.609 -8.830 -10.620 1.00 64.44 247 ASP A C 1
ATOM 1973 O O . ASP A 1 247 ? 2.619 -8.765 -11.840 1.00 64.44 247 ASP A O 1
ATOM 1977 N N . ILE A 1 248 ? 3.078 -7.813 -9.902 1.00 67.31 248 ILE A N 1
ATOM 1978 C CA . ILE A 1 248 ? 3.269 -6.460 -10.423 1.00 67.31 248 ILE A CA 1
ATOM 1979 C C . ILE A 1 248 ? 4.597 -6.298 -11.140 1.00 67.31 248 ILE A C 1
ATOM 1981 O O . ILE A 1 248 ? 4.628 -5.713 -12.225 1.00 67.31 248 ILE A O 1
ATOM 1985 N N . TYR A 1 249 ? 5.680 -6.829 -10.567 1.00 67.44 249 TYR A N 1
ATOM 1986 C CA . TYR A 1 249 ? 6.967 -6.837 -11.252 1.00 67.44 249 TYR A CA 1
ATOM 1987 C C . TYR A 1 249 ? 6.847 -7.600 -12.573 1.00 67.44 249 TYR A C 1
ATOM 1989 O O . TYR A 1 249 ? 7.147 -7.041 -13.624 1.00 67.44 249 TYR A O 1
ATOM 1997 N N . ASN A 1 250 ? 6.285 -8.812 -12.548 1.00 65.38 250 ASN A N 1
ATOM 1998 C CA . ASN A 1 250 ? 6.045 -9.601 -13.757 1.00 65.38 250 ASN A CA 1
ATOM 1999 C C . ASN A 1 250 ? 5.132 -8.867 -14.757 1.00 65.38 250 ASN A C 1
ATOM 2001 O O . ASN A 1 250 ? 5.435 -8.816 -15.950 1.00 65.38 250 ASN A O 1
ATOM 2005 N N . LYS A 1 251 ? 4.057 -8.221 -14.279 1.00 69.38 251 LYS A N 1
ATOM 2006 C CA . LYS A 1 251 ? 3.125 -7.436 -15.111 1.00 69.38 251 LYS A CA 1
ATOM 2007 C C . LYS A 1 251 ? 3.750 -6.236 -15.794 1.00 69.38 251 LYS A C 1
ATOM 2009 O O . LYS A 1 251 ? 3.227 -5.817 -16.826 1.00 69.38 251 LYS A O 1
ATOM 2014 N N . MET A 1 252 ? 4.755 -5.612 -15.190 1.00 70.81 252 MET A N 1
ATOM 2015 C CA . MET A 1 252 ? 5.334 -4.369 -15.699 1.00 70.81 252 MET A CA 1
ATOM 2016 C C . MET A 1 252 ? 6.670 -4.585 -16.397 1.00 70.81 252 MET A C 1
ATOM 2018 O O . MET A 1 252 ? 6.974 -3.848 -17.331 1.00 70.81 252 MET A O 1
ATOM 2022 N N . ALA A 1 253 ? 7.418 -5.623 -16.017 1.00 68.81 253 ALA A N 1
ATOM 2023 C CA . ALA A 1 253 ? 8.726 -5.922 -16.580 1.00 68.81 253 ALA A CA 1
ATOM 2024 C C . ALA A 1 253 ? 8.681 -6.218 -18.085 1.00 68.81 253 ALA A C 1
ATOM 2026 O O . ALA A 1 253 ? 9.577 -5.795 -18.806 1.00 68.81 253 ALA A O 1
ATOM 2027 N N . GLY A 1 254 ? 7.629 -6.893 -18.562 1.00 66.62 254 GLY A N 1
ATOM 2028 C CA . GLY A 1 254 ? 7.495 -7.293 -19.968 1.00 66.62 254 GLY A CA 1
ATOM 2029 C C . GLY A 1 254 ? 6.649 -6.370 -20.853 1.00 66.62 254 GLY A C 1
ATOM 2030 O O . GLY A 1 254 ? 6.428 -6.694 -22.017 1.00 66.62 254 GLY A O 1
ATOM 2031 N N . ARG A 1 255 ? 6.117 -5.251 -20.340 1.00 71.06 255 ARG A N 1
ATOM 2032 C CA . ARG A 1 255 ? 5.238 -4.376 -21.140 1.00 71.06 255 ARG A CA 1
ATOM 2033 C C . ARG A 1 255 ? 6.047 -3.548 -22.123 1.00 71.06 255 ARG A C 1
ATOM 2035 O O . ARG A 1 255 ? 6.978 -2.872 -21.713 1.00 71.06 255 ARG A O 1
ATOM 2042 N N . ASN A 1 256 ? 5.653 -3.545 -23.391 1.00 75.06 256 ASN A N 1
ATOM 2043 C CA . ASN A 1 256 ? 6.255 -2.662 -24.386 1.00 75.06 256 ASN A CA 1
ATOM 2044 C C . ASN A 1 256 ? 5.720 -1.236 -24.235 1.00 75.06 256 ASN A C 1
ATOM 2046 O O . ASN A 1 256 ? 4.532 -1.028 -23.979 1.00 75.06 256 ASN A O 1
ATOM 2050 N N . VAL A 1 257 ? 6.599 -0.266 -24.441 1.00 70.88 257 VAL A N 1
ATOM 2051 C CA . VAL A 1 257 ? 6.275 1.150 -24.586 1.00 70.88 257 VAL A CA 1
ATOM 2052 C C . VAL A 1 257 ? 6.697 1.573 -25.977 1.00 70.88 257 VAL A C 1
ATOM 2054 O O . VAL A 1 257 ? 7.684 1.079 -26.521 1.00 70.88 257 VAL A O 1
ATOM 2057 N N . ILE A 1 258 ? 5.900 2.463 -26.550 1.00 74.56 258 ILE A N 1
ATOM 2058 C CA . ILE A 1 258 ? 6.134 3.027 -27.864 1.00 74.56 258 ILE A CA 1
ATOM 2059 C C . ILE A 1 258 ? 6.477 4.495 -27.667 1.00 74.56 258 ILE A C 1
ATOM 2061 O O . ILE A 1 258 ? 5.630 5.274 -27.221 1.00 74.56 258 ILE A O 1
ATOM 2065 N N . GLU A 1 259 ? 7.701 4.871 -28.008 1.00 74.44 259 GLU A N 1
ATOM 2066 C CA . GLU A 1 259 ? 8.108 6.266 -28.063 1.00 74.44 259 GLU A CA 1
ATOM 2067 C C . GLU A 1 259 ? 8.036 6.761 -29.499 1.00 74.44 259 GLU A C 1
ATOM 2069 O O . GLU A 1 259 ? 8.618 6.184 -30.418 1.00 74.44 259 GLU A O 1
ATOM 2074 N N . VAL A 1 260 ? 7.278 7.837 -29.695 1.00 74.56 260 VAL A N 1
ATOM 2075 C CA . VAL A 1 260 ? 7.165 8.494 -30.993 1.00 74.56 260 VAL A CA 1
ATOM 2076 C C . VAL A 1 260 ? 8.100 9.688 -30.986 1.00 74.56 260 VAL A C 1
ATOM 2078 O O . VAL A 1 260 ? 7.816 10.710 -30.353 1.00 74.56 260 VAL A O 1
ATOM 2081 N N . ASN A 1 261 ? 9.203 9.573 -31.718 1.00 74.31 261 ASN A N 1
ATOM 2082 C CA . ASN A 1 261 ? 10.102 10.692 -31.921 1.00 74.31 261 ASN A CA 1
ATOM 2083 C C . ASN A 1 261 ? 9.413 11.702 -32.849 1.00 74.31 261 ASN A C 1
ATOM 2085 O O . ASN A 1 261 ? 9.169 11.458 -34.033 1.00 74.31 261 ASN A O 1
ATOM 2089 N N . LYS A 1 262 ? 9.057 12.855 -32.279 1.00 76.69 262 LYS A N 1
ATOM 2090 C CA . LYS A 1 262 ? 8.288 13.894 -32.973 1.00 76.69 262 LYS A CA 1
ATOM 2091 C C . LYS A 1 262 ? 9.078 14.586 -34.085 1.00 76.69 262 LYS A C 1
ATOM 2093 O O . LYS A 1 262 ? 8.457 15.143 -34.986 1.00 76.69 262 LYS A O 1
ATOM 2098 N N . GLU A 1 263 ? 10.406 14.551 -34.032 1.00 77.44 263 GLU A N 1
ATOM 2099 C CA . GLU A 1 263 ? 11.276 15.247 -34.983 1.00 77.44 263 GLU A CA 1
ATOM 2100 C C . GLU A 1 263 ? 11.471 14.440 -36.267 1.00 77.44 263 GLU A C 1
ATOM 2102 O O . GLU A 1 263 ? 11.357 14.985 -37.363 1.00 77.44 263 GLU A O 1
ATOM 2107 N N . ASN A 1 264 ? 11.700 13.130 -36.153 1.00 80.81 264 ASN A N 1
ATOM 2108 C CA . ASN A 1 264 ? 11.942 12.257 -37.307 1.00 80.81 264 ASN A CA 1
ATOM 2109 C C . ASN A 1 264 ? 10.760 11.322 -37.641 1.00 80.81 264 ASN A C 1
ATOM 2111 O O . ASN A 1 264 ? 10.863 10.524 -38.570 1.00 80.81 264 ASN A O 1
ATOM 2115 N N . L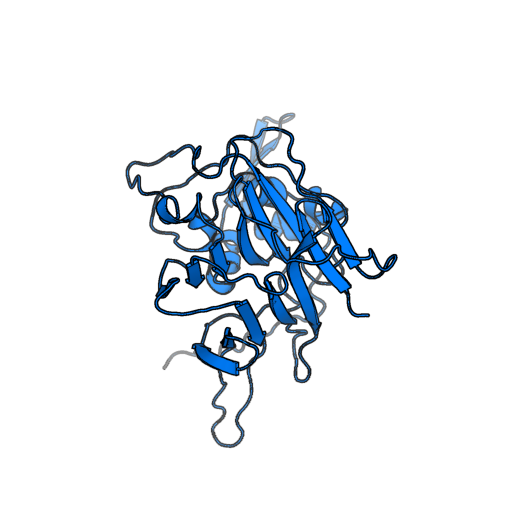YS A 1 265 ? 9.644 11.413 -36.899 1.00 78.12 265 LYS A N 1
ATOM 2116 C CA . LYS A 1 265 ? 8.458 10.536 -37.004 1.00 78.12 265 LYS A CA 1
ATOM 2117 C C . LYS A 1 265 ? 8.772 9.040 -36.871 1.00 78.12 265 LYS A C 1
ATOM 2119 O O . LYS A 1 265 ? 7.966 8.206 -37.287 1.00 78.12 265 LYS A O 1
ATOM 2124 N N . SER A 1 266 ? 9.928 8.690 -36.314 1.00 79.81 266 SER A N 1
ATOM 2125 C CA . SER A 1 266 ? 10.276 7.302 -36.036 1.00 79.81 266 SER A CA 1
ATOM 2126 C C . SER A 1 266 ? 9.575 6.821 -34.772 1.00 79.81 266 SER A C 1
ATOM 2128 O O . SER A 1 266 ? 9.139 7.605 -33.924 1.00 79.81 266 SER A O 1
ATOM 2130 N N . THR A 1 267 ? 9.416 5.508 -34.696 1.00 79.88 267 THR A N 1
ATOM 2131 C CA . THR A 1 267 ? 8.793 4.830 -33.570 1.00 79.88 267 THR A CA 1
ATOM 2132 C C . THR A 1 267 ? 9.808 3.861 -32.998 1.00 79.88 267 THR A C 1
ATOM 2134 O O . THR A 1 267 ? 10.248 2.957 -33.706 1.00 79.88 267 THR A O 1
ATOM 2137 N N . GLU A 1 268 ? 10.172 4.050 -31.737 1.00 80.44 268 GLU A N 1
ATOM 2138 C CA . GLU A 1 268 ? 11.032 3.124 -31.009 1.00 80.44 268 GLU A CA 1
ATOM 2139 C C . GLU A 1 268 ? 10.184 2.323 -30.025 1.00 80.44 268 GLU A C 1
ATOM 2141 O O . GLU A 1 268 ? 9.286 2.854 -29.366 1.00 80.44 268 GLU A O 1
ATOM 2146 N N . VAL A 1 269 ? 10.441 1.017 -29.973 1.00 79.44 269 VAL A N 1
ATOM 2147 C CA . VAL A 1 269 ? 9.755 0.092 -29.074 1.00 79.44 269 VAL A CA 1
ATOM 2148 C C . VAL A 1 269 ? 10.779 -0.459 -28.103 1.00 79.44 269 VAL A C 1
ATOM 2150 O O . VAL A 1 269 ? 11.785 -1.030 -28.517 1.00 79.44 269 VAL A O 1
ATOM 2153 N N . TYR A 1 270 ? 10.501 -0.315 -26.817 1.00 79.75 270 TYR A N 1
ATOM 2154 C CA . TYR A 1 270 ? 11.342 -0.824 -25.740 1.00 79.75 270 TYR A CA 1
ATOM 2155 C C . TYR A 1 270 ? 10.477 -1.371 -24.608 1.00 79.75 270 TYR A C 1
ATOM 2157 O O . TYR A 1 270 ? 9.280 -1.082 -24.525 1.00 79.75 270 TYR A O 1
ATOM 2165 N N . HIS A 1 271 ? 11.064 -2.168 -23.715 1.00 80.00 271 HIS A N 1
ATOM 2166 C CA . HIS A 1 271 ? 10.356 -2.606 -22.519 1.00 80.00 271 HIS A CA 1
ATOM 2167 C C . HIS A 1 271 ? 10.257 -1.463 -21.502 1.00 80.00 271 HIS A C 1
ATOM 2169 O O . HIS A 1 271 ? 11.201 -0.712 -21.263 1.00 80.00 271 HIS A O 1
ATOM 2175 N N . LEU A 1 272 ? 9.093 -1.349 -20.864 1.00 76.75 272 LEU A N 1
ATOM 2176 C CA . LEU A 1 272 ? 8.759 -0.338 -19.862 1.00 76.75 272 LEU A CA 1
ATOM 2177 C C . LEU A 1 272 ? 9.737 -0.354 -18.688 1.00 76.75 272 LEU A C 1
ATOM 2179 O O . LEU A 1 272 ? 10.051 0.700 -18.137 1.00 76.75 272 LEU A O 1
ATOM 2183 N N . LYS A 1 273 ? 10.214 -1.544 -18.313 1.00 80.06 273 LYS A N 1
ATOM 2184 C CA . LYS A 1 273 ? 11.241 -1.710 -17.289 1.00 80.06 273 LYS A CA 1
ATOM 2185 C C . LYS A 1 273 ? 12.559 -1.071 -17.702 1.00 80.06 273 LYS A C 1
ATOM 2187 O O . LYS A 1 273 ? 13.103 -0.330 -16.897 1.00 80.06 273 LYS A O 1
ATOM 2192 N N . ASP A 1 274 ? 13.036 -1.319 -18.914 1.00 80.06 274 ASP A N 1
ATOM 2193 C CA . ASP A 1 274 ? 14.354 -0.850 -19.351 1.00 80.06 274 ASP A CA 1
ATOM 2194 C C . ASP A 1 274 ? 14.384 0.685 -19.390 1.00 80.06 274 ASP A C 1
ATOM 2196 O O . ASP A 1 274 ? 15.216 1.319 -18.744 1.00 80.06 274 ASP A O 1
ATOM 2200 N N . ALA A 1 275 ? 13.367 1.303 -20.000 1.00 80.50 275 ALA A N 1
ATOM 2201 C CA . ALA A 1 275 ? 13.237 2.761 -19.999 1.00 80.50 275 ALA A CA 1
ATOM 2202 C C . ALA A 1 275 ? 13.036 3.354 -18.596 1.00 80.50 275 ALA A C 1
ATOM 2204 O O . ALA A 1 275 ? 13.439 4.487 -18.321 1.00 80.50 275 ALA A O 1
ATOM 2205 N N . HIS A 1 276 ? 12.407 2.605 -17.687 1.00 83.06 276 HIS A N 1
ATOM 2206 C CA . HIS A 1 276 ? 12.316 3.012 -16.293 1.00 83.06 276 HIS A CA 1
ATOM 2207 C C . HIS A 1 276 ? 13.677 2.962 -15.596 1.00 83.06 276 HIS A C 1
ATOM 2209 O O . HIS A 1 276 ? 14.060 3.956 -14.980 1.00 83.06 276 HIS A O 1
ATOM 2215 N N . GLU A 1 277 ? 14.398 1.843 -15.696 1.00 83.88 277 GLU A N 1
ATOM 2216 C CA . GLU A 1 277 ? 15.726 1.647 -15.110 1.00 83.88 277 GLU A CA 1
ATOM 2217 C C . GLU A 1 277 ? 16.695 2.747 -15.551 1.00 83.88 277 GLU A C 1
ATOM 2219 O O . GLU A 1 277 ? 17.355 3.351 -14.697 1.00 83.88 277 GLU A O 1
ATOM 2224 N N . ASP A 1 278 ? 16.698 3.083 -16.842 1.00 82.38 278 ASP A N 1
ATOM 2225 C CA . ASP A 1 278 ? 17.491 4.180 -17.397 1.00 82.38 278 ASP A CA 1
ATOM 2226 C C . ASP A 1 278 ? 17.101 5.530 -16.775 1.00 82.38 278 ASP A C 1
ATOM 2228 O O . ASP A 1 278 ? 17.952 6.240 -16.225 1.00 82.38 278 ASP A O 1
ATOM 2232 N N . ALA A 1 279 ? 15.805 5.861 -16.754 1.00 80.69 279 ALA A N 1
ATOM 2233 C CA . ALA A 1 279 ? 15.308 7.115 -16.182 1.00 80.69 279 ALA A CA 1
ATOM 2234 C C . ALA A 1 279 ? 15.672 7.270 -14.693 1.00 80.69 279 ALA A C 1
ATOM 2236 O O . ALA A 1 279 ? 16.124 8.333 -14.247 1.00 80.69 279 ALA A O 1
ATOM 2237 N N . ILE A 1 280 ? 15.5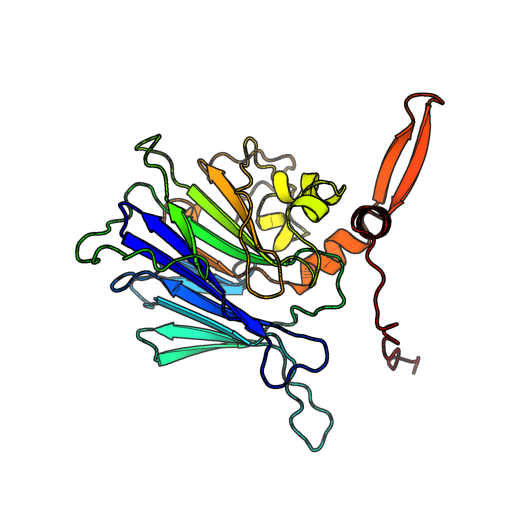36 6.204 -13.898 1.00 82.31 280 ILE A N 1
ATOM 2238 C CA . ILE A 1 280 ? 15.896 6.228 -12.475 1.00 82.31 280 ILE A CA 1
ATOM 2239 C C . ILE A 1 280 ? 17.379 5.917 -12.220 1.00 82.31 280 ILE A C 1
ATOM 2241 O O . ILE A 1 280 ? 17.793 5.883 -11.057 1.00 82.31 280 ILE A O 1
ATOM 2245 N N . ASN A 1 281 ? 18.205 5.797 -13.268 1.00 80.94 281 ASN A N 1
ATOM 2246 C CA . ASN A 1 281 ? 19.620 5.402 -13.220 1.00 80.94 281 ASN A CA 1
ATOM 2247 C C . ASN A 1 281 ? 19.857 4.212 -12.278 1.00 80.94 281 ASN A C 1
ATOM 2249 O O . ASN A 1 281 ? 20.754 4.235 -11.426 1.00 80.94 281 ASN A O 1
ATOM 2253 N N . PHE A 1 282 ? 18.987 3.215 -12.363 1.00 76.25 282 PHE A N 1
ATOM 2254 C CA . PHE A 1 282 ? 19.069 2.036 -11.529 1.00 76.25 282 PHE A CA 1
ATOM 2255 C C . PHE A 1 282 ? 20.144 1.109 -12.085 1.00 76.25 282 PHE A C 1
ATOM 2257 O O . PHE A 1 282 ? 20.062 0.640 -13.212 1.00 76.25 282 PHE A O 1
ATOM 2264 N N . LYS A 1 283 ? 21.177 0.849 -11.283 1.00 66.62 283 LYS A N 1
ATOM 2265 C CA . LYS A 1 283 ? 22.190 -0.164 -11.582 1.00 66.62 283 LYS A CA 1
ATOM 2266 C C . LYS A 1 283 ? 22.117 -1.218 -10.487 1.00 66.62 283 LYS A C 1
ATOM 2268 O O . LYS A 1 283 ? 22.505 -0.902 -9.355 1.00 66.62 283 LYS A O 1
ATOM 2273 N N . PRO A 1 284 ? 21.619 -2.435 -10.761 1.00 59.34 284 PRO A N 1
ATOM 2274 C CA . PRO A 1 284 ? 21.567 -3.470 -9.742 1.00 59.34 284 PRO A CA 1
ATOM 2275 C C . PRO A 1 284 ? 22.993 -3.744 -9.243 1.00 59.34 284 PRO A C 1
ATOM 2277 O O . PRO A 1 284 ? 23.859 -4.195 -9.988 1.00 59.34 284 PRO A O 1
ATOM 2280 N N . LYS A 1 285 ? 23.262 -3.434 -7.966 1.00 51.06 285 LYS A N 1
ATOM 2281 C CA . LYS A 1 285 ? 24.582 -3.645 -7.331 1.00 51.06 285 LYS A CA 1
ATOM 2282 C C . LYS A 1 285 ? 24.925 -5.135 -7.175 1.00 51.06 285 LYS A C 1
ATOM 2284 O O . LYS A 1 285 ? 26.073 -5.478 -6.914 1.00 51.06 285 LYS A O 1
ATOM 2289 N N . LEU A 1 286 ? 23.933 -6.007 -7.336 1.00 47.56 286 LEU A N 1
ATOM 2290 C CA . LEU A 1 286 ? 24.051 -7.458 -7.356 1.00 47.56 286 LEU A CA 1
ATOM 2291 C C . LEU A 1 286 ? 23.508 -7.941 -8.700 1.00 47.56 286 LEU A C 1
ATOM 2293 O O . LEU A 1 286 ? 22.308 -7.838 -8.945 1.00 47.56 286 LEU A O 1
ATOM 2297 N N . GLN A 1 287 ? 24.373 -8.489 -9.557 1.00 38.75 287 GLN A N 1
ATOM 2298 C CA . GLN A 1 287 ? 23.898 -9.393 -10.599 1.00 38.75 287 GLN A CA 1
ATOM 2299 C C . GLN A 1 287 ? 23.289 -10.598 -9.881 1.00 38.75 287 GLN A C 1
ATOM 2301 O O . GLN A 1 287 ? 24.006 -11.431 -9.323 1.00 38.75 287 GLN A O 1
ATOM 2306 N N . LEU A 1 288 ? 21.960 -10.665 -9.842 1.00 38.44 288 LEU A N 1
ATOM 2307 C CA . LEU A 1 288 ? 21.262 -11.887 -9.488 1.00 38.44 288 LEU A CA 1
ATOM 2308 C C . LEU A 1 288 ? 21.636 -12.922 -10.551 1.00 38.44 288 LEU A C 1
ATOM 2310 O O . LEU A 1 288 ? 21.096 -12.912 -11.652 1.00 38.44 288 LEU A O 1
ATOM 2314 N N . LYS A 1 289 ? 22.552 -13.837 -10.218 1.00 31.42 289 LYS A N 1
ATOM 2315 C CA . LYS A 1 289 ? 22.447 -15.187 -10.767 1.00 31.42 289 LYS A CA 1
ATOM 2316 C C . LYS A 1 289 ? 21.167 -15.747 -10.174 1.00 31.42 289 LYS A C 1
ATOM 2318 O O . LYS A 1 289 ? 21.170 -16.233 -9.042 1.00 31.42 289 LYS A O 1
ATOM 2323 N N . ILE A 1 290 ? 20.068 -15.590 -10.906 1.00 34.16 290 ILE A N 1
ATOM 2324 C CA . ILE A 1 290 ? 18.903 -16.437 -10.702 1.00 34.16 290 ILE A CA 1
ATOM 2325 C C . ILE A 1 290 ? 19.467 -17.858 -10.765 1.00 34.16 290 ILE A C 1
ATOM 2327 O O . ILE A 1 290 ? 20.243 -18.202 -11.656 1.00 34.16 290 ILE A O 1
ATOM 2331 N N . TRP A 1 291 ? 19.252 -18.630 -9.706 1.00 30.02 291 TRP A N 1
ATOM 2332 C CA . TRP A 1 291 ? 19.599 -20.038 -9.739 1.00 30.02 291 TRP A CA 1
ATOM 2333 C C . TRP A 1 291 ? 18.630 -20.672 -10.733 1.00 30.02 291 TRP A C 1
ATOM 2335 O O . TRP A 1 291 ? 17.508 -21.015 -10.372 1.00 30.02 291 TRP A O 1
ATOM 2345 N N . ASP A 1 292 ? 19.065 -20.820 -11.981 1.00 30.97 292 ASP A N 1
ATOM 2346 C CA . ASP A 1 292 ? 18.356 -21.542 -13.043 1.00 30.97 292 ASP A CA 1
ATOM 2347 C C . ASP A 1 292 ? 18.432 -23.064 -12.791 1.00 30.97 292 ASP A C 1
ATOM 2349 O O . ASP A 1 292 ? 18.650 -23.870 -13.688 1.00 30.97 292 ASP A O 1
ATOM 2353 N N . GLY A 1 293 ? 18.285 -23.478 -11.528 1.00 32.16 293 GLY A N 1
ATOM 2354 C CA . GLY A 1 293 ? 18.339 -24.865 -11.070 1.00 32.16 293 GLY A CA 1
ATOM 2355 C C . GLY A 1 293 ? 17.123 -25.700 -11.473 1.00 32.16 293 GLY A C 1
ATOM 2356 O O . GLY A 1 293 ? 17.003 -26.833 -11.022 1.00 32.16 293 GLY A O 1
ATOM 2357 N N . PHE A 1 294 ? 16.250 -25.178 -12.334 1.00 33.28 294 PHE A N 1
ATOM 2358 C CA . PHE A 1 294 ? 15.327 -25.980 -13.135 1.00 33.28 294 PHE A CA 1
ATOM 2359 C C . PHE A 1 294 ? 15.971 -26.259 -14.497 1.00 33.28 294 PHE A C 1
ATOM 2361 O O . PHE A 1 294 ? 15.418 -25.963 -15.552 1.00 33.28 294 PHE A O 1
ATOM 2368 N N . GLY A 1 295 ? 17.194 -26.792 -14.457 1.00 27.27 295 GLY A N 1
ATOM 2369 C CA . GLY A 1 295 ? 17.788 -27.443 -15.610 1.00 27.27 295 GLY A CA 1
ATOM 2370 C C . GLY A 1 295 ? 16.932 -28.649 -15.974 1.00 27.27 295 GLY A C 1
ATOM 2371 O O . GLY A 1 295 ? 16.525 -29.407 -15.095 1.00 27.27 295 GLY A O 1
ATOM 2372 N N . ASN A 1 296 ? 16.649 -28.767 -17.268 1.00 33.66 296 ASN A N 1
ATOM 2373 C CA . ASN A 1 296 ? 15.956 -29.879 -17.904 1.00 33.66 296 ASN A CA 1
ATOM 2374 C C . ASN A 1 296 ? 16.302 -31.228 -17.249 1.00 33.66 296 ASN A C 1
ATOM 2376 O O . ASN A 1 296 ? 17.459 -31.653 -17.284 1.00 33.66 296 ASN A O 1
ATOM 2380 N N . SER A 1 297 ? 15.287 -31.889 -16.693 1.00 34.53 297 SER A N 1
ATOM 2381 C CA . SER A 1 297 ? 15.214 -33.351 -16.688 1.00 34.53 297 SER A CA 1
ATOM 2382 C C . SER A 1 297 ? 14.849 -33.856 -18.072 1.00 34.53 297 SER A C 1
ATOM 2384 O O . SER A 1 297 ? 13.895 -33.272 -18.637 1.00 34.53 297 SER A O 1
#

Secondary structure (DSSP, 8-state):
--EEEEEEETTEEEEEEEEEE-TT-SS--EEEEEEEPTT--BSEEEETTTTEEEETTTS-B-EEEEE-SPEE-SSS-PEEP-EEEEEETTEEEEEEE-S----TT--SPEEEEEEEE-TT---TTPPB----STTEEEEE---SSTT--EEEEEEEEEET--HHHHHTSTHHHHHHHB-HHHHH-TTS--EEESSEEEEEEEEETTEEEEEEEEESTT-EEE-STT---TTTTTTTS-EEEEPPSHHHHHHHHT-EEEEE-TTT--EEEEEHHHHHHHHTT---SS-----------

Foldseek 3Di:
DKEKEFEDEVLFTQKIKTWDFAPPDPQRWIKIKIFGAVVDFFQWEAEFLRPDIDHPPVDGFGMKMWRQHWDQPPDPRDTFATWIFTDDPNDGPDIDGAHHTDGQQFQDWFWFKKWKAALPPDCPPGDRDDDDPDRYHYDYDDCPDSGKIKMKIKTWGRFPQAPVLLCQAPCVVVVQWFDLCVQRPVPAFTKTQPDKDWDDDGDNDRIYMIIIMGIRSLPIDTPDDSDDPSCNVCNNTRYMYGTRRVVVSVSQQADWDWDQDPPVRDIDIDGSRVRRCVSSVPDRPDPPPPPVVPDDD

Sequence (297 aa):
MQQKVVLLKEEKKIFEMKVKPAKHSKLGELDIIINSGKGLYFDHVILGDYFREYKLPDQEVNSLSWHGYYENCGSDSILKAPVVHIKSHGRKIDKVNHLGSINMAEPIAIPVCSIYVPNNLSTEGIGSTKKQGEKNSYIDIEDTEASVSSRYDFFILPKEIPVYKFKGSPLMCFYKFADLELFNSPNKGFNIIRKPDILDDIKGGTNGILVRLVRNPADIHKHSDDGKQIFHEVSHKFSLIINDPNDIYNKMAGRNVIEVNKENKSTEVYHLKDAHEDAINFKPKLQLKIWDGFGNS